Protein AF-A0A955C083-F1 (afdb_monomer_lite)

Radius of gyration: 48.8 Å; chains: 1; bounding box: 114×22×142 Å

Foldseek 3Di:
DDDDDPPPPPPWPVVLLVVLVVVLVVQVVCVVVVNLVDADPPPPGDDPSSVVRVVSNLVSVQVVLLVVLLVVQVVCVVVVRLPRARDLPVPDDPSSVVSVVSNVVSVVSNVVVVVVVVLVVVVVVVVVVLVVVLVVLVVLLVVLVVLLVVLVVQLVVLVVQLVVLVVQLVVLVVVPPVSPVSNVVSVVSNVVSVVSNVVSVVVNVVSVVSNVVSVVVNVVSVVVVVVSVVVVPD

Structure (mmCIF, N/CA/C/O backbone):
data_AF-A0A955C083-F1
#
_entry.id   AF-A0A955C083-F1
#
loop_
_atom_site.group_PDB
_atom_site.id
_atom_site.type_symbol
_atom_site.label_atom_id
_atom_site.label_alt_id
_atom_site.label_comp_id
_atom_site.label_asym_id
_atom_site.label_entity_id
_atom_site.label_seq_id
_atom_site.pdbx_PDB_ins_code
_atom_site.Cartn_x
_atom_site.Cartn_y
_atom_site.Cartn_z
_atom_site.occupancy
_atom_site.B_iso_or_equiv
_atom_site.auth_seq_id
_atom_site.auth_comp_id
_atom_site.auth_asym_id
_atom_site.auth_atom_id
_atom_site.pdbx_PDB_model_num
ATOM 1 N N . MET A 1 1 ? 69.631 -9.640 -69.627 1.00 39.50 1 MET A N 1
ATOM 2 C CA . MET A 1 1 ? 69.159 -8.340 -70.139 1.00 39.50 1 MET A CA 1
ATOM 3 C C . MET A 1 1 ? 67.664 -8.495 -70.380 1.00 39.50 1 MET A C 1
ATOM 5 O O . MET A 1 1 ? 67.330 -9.260 -71.270 1.00 39.50 1 MET A O 1
ATOM 9 N N . LEU A 1 2 ? 66.835 -7.817 -69.565 1.00 43.19 2 LEU A N 1
ATOM 10 C CA . LEU A 1 2 ? 65.384 -7.577 -69.742 1.00 43.19 2 LEU A CA 1
ATOM 11 C C . LEU A 1 2 ? 64.490 -8.837 -69.600 1.00 43.19 2 LEU A C 1
ATOM 13 O O . LEU A 1 2 ? 64.681 -9.806 -70.312 1.00 43.19 2 LEU A O 1
ATOM 17 N N . THR A 1 3 ? 63.493 -8.942 -68.720 1.00 41.41 3 THR A N 1
ATOM 18 C CA . THR A 1 3 ? 62.672 -7.947 -68.016 1.00 41.41 3 THR A CA 1
ATOM 19 C C . THR A 1 3 ? 62.198 -8.536 -66.684 1.00 41.41 3 THR A C 1
ATOM 21 O O . THR A 1 3 ? 61.642 -9.630 -66.628 1.00 41.41 3 THR A O 1
ATOM 24 N N . GLU A 1 4 ? 62.474 -7.796 -65.619 1.00 44.44 4 GLU A N 1
ATOM 25 C CA . GLU A 1 4 ? 61.958 -7.983 -64.268 1.00 44.44 4 GLU A CA 1
ATOM 26 C C . GLU A 1 4 ? 60.596 -7.279 -64.160 1.00 44.44 4 GLU A C 1
ATOM 28 O O . GLU A 1 4 ? 60.393 -6.225 -64.764 1.00 44.44 4 GLU A O 1
ATOM 33 N N . THR A 1 5 ? 59.700 -7.878 -63.373 1.00 46.41 5 THR A N 1
ATOM 34 C CA . THR A 1 5 ? 58.540 -7.267 -62.699 1.00 46.41 5 THR A CA 1
ATOM 35 C C . THR A 1 5 ? 57.542 -6.482 -63.558 1.00 46.41 5 THR A C 1
ATOM 37 O O . THR A 1 5 ? 57.594 -5.258 -63.646 1.00 46.41 5 THR A O 1
ATOM 40 N N . ALA A 1 6 ? 56.517 -7.177 -64.050 1.00 37.69 6 ALA A N 1
ATOM 41 C CA . ALA A 1 6 ? 55.171 -6.617 -64.018 1.00 37.69 6 ALA A CA 1
ATOM 42 C C . ALA A 1 6 ? 54.472 -7.220 -62.794 1.00 37.69 6 ALA A C 1
ATOM 44 O O . ALA A 1 6 ? 53.892 -8.299 -62.878 1.00 37.69 6 ALA A O 1
ATOM 45 N N . ASP A 1 7 ? 54.603 -6.562 -61.643 1.00 44.69 7 ASP A N 1
ATOM 46 C CA . ASP A 1 7 ? 53.587 -6.687 -60.601 1.00 44.69 7 ASP A CA 1
ATOM 47 C C . ASP A 1 7 ? 52.456 -5.744 -61.029 1.00 44.69 7 ASP A C 1
ATOM 49 O O . ASP A 1 7 ? 52.687 -4.530 -61.100 1.00 44.69 7 ASP A O 1
ATOM 53 N N . PRO A 1 8 ? 51.281 -6.249 -61.442 1.00 44.16 8 PRO A N 1
ATOM 54 C CA . PRO A 1 8 ? 50.173 -5.390 -61.779 1.00 44.16 8 PRO A CA 1
ATOM 55 C C . PRO A 1 8 ? 49.644 -4.855 -60.455 1.00 44.16 8 PRO A C 1
ATOM 57 O O . PRO A 1 8 ? 48.759 -5.441 -59.832 1.00 44.16 8 PRO A O 1
ATOM 60 N N . THR A 1 9 ? 50.163 -3.706 -60.030 1.00 45.94 9 THR A N 1
ATOM 61 C CA . THR A 1 9 ? 49.364 -2.774 -59.246 1.00 45.94 9 THR A CA 1
ATOM 62 C C . THR A 1 9 ? 48.028 -2.665 -59.969 1.00 45.94 9 THR A C 1
ATOM 64 O O . THR A 1 9 ? 47.976 -2.104 -61.062 1.00 45.94 9 THR A O 1
ATOM 67 N N . LEU A 1 10 ? 46.995 -3.305 -59.410 1.00 51.50 10 LEU A N 1
ATOM 68 C CA . LEU A 1 10 ? 45.604 -3.205 -59.827 1.00 51.50 10 LEU A CA 1
ATOM 69 C C . LEU A 1 10 ? 45.298 -1.706 -59.920 1.00 51.50 10 LEU A C 1
ATOM 71 O O . LEU A 1 10 ? 45.030 -1.059 -58.907 1.00 51.50 10 LEU A O 1
ATOM 75 N N . GLU A 1 11 ? 45.432 -1.129 -61.114 1.00 50.50 11 GLU A N 1
ATOM 76 C CA . GLU A 1 11 ? 45.065 0.255 -61.358 1.00 50.50 11 GLU A CA 1
ATOM 77 C C . GLU A 1 11 ? 43.562 0.340 -61.124 1.00 50.50 11 GLU A C 1
ATOM 79 O O . GLU A 1 11 ? 42.742 -0.231 -61.845 1.00 50.50 11 GLU A O 1
ATOM 84 N N . LEU A 1 12 ? 43.220 0.979 -60.014 1.00 59.06 12 LEU A N 1
ATOM 85 C CA . LEU A 1 12 ? 41.863 1.176 -59.556 1.00 59.06 12 LEU A CA 1
ATOM 86 C C . LEU A 1 12 ? 41.092 1.960 -60.625 1.00 59.06 12 LEU A C 1
ATOM 88 O O . LEU A 1 12 ? 41.432 3.115 -60.864 1.00 59.06 12 LEU A O 1
ATOM 92 N N . ASP A 1 13 ? 40.054 1.375 -61.236 1.00 73.19 13 ASP A N 1
ATOM 93 C CA . ASP A 1 13 ? 39.176 2.086 -62.180 1.00 73.19 13 ASP A CA 1
ATOM 94 C C . ASP A 1 13 ? 38.529 3.306 -61.485 1.00 73.19 13 ASP A C 1
ATOM 96 O O . ASP A 1 13 ? 37.621 3.136 -60.656 1.00 73.19 13 ASP A O 1
ATOM 100 N N . PRO A 1 14 ? 38.932 4.549 -61.819 1.00 77.50 14 PRO A N 1
ATOM 101 C CA . PRO A 1 14 ? 38.443 5.746 -61.135 1.00 77.50 14 PRO A CA 1
ATOM 102 C C . PRO A 1 14 ? 36.930 5.954 -61.305 1.00 77.50 14 PRO A C 1
ATOM 104 O O . PRO A 1 14 ? 36.272 6.559 -60.448 1.00 77.50 14 PRO A O 1
ATOM 107 N N . ALA A 1 15 ? 36.344 5.435 -62.391 1.00 81.00 15 ALA A N 1
ATOM 108 C CA . ALA A 1 15 ? 34.909 5.508 -62.633 1.00 81.00 15 ALA A CA 1
ATOM 109 C C . ALA A 1 15 ? 34.137 4.558 -61.702 1.00 81.00 15 ALA A C 1
ATOM 111 O O . ALA A 1 15 ? 33.118 4.959 -61.123 1.00 81.00 15 ALA A O 1
ATOM 112 N N . ALA A 1 16 ? 34.639 3.335 -61.491 1.00 80.12 16 ALA A N 1
ATOM 113 C CA . ALA A 1 16 ? 34.087 2.395 -60.517 1.00 80.12 16 ALA A CA 1
ATOM 114 C C . ALA A 1 16 ? 34.161 2.934 -59.085 1.00 80.12 16 ALA A C 1
ATOM 116 O O . ALA A 1 16 ? 33.167 2.884 -58.355 1.00 80.12 16 ALA A O 1
ATOM 117 N N . GLN A 1 17 ? 35.288 3.538 -58.706 1.00 82.06 17 GLN A N 1
ATOM 118 C CA . GLN A 1 17 ? 35.437 4.180 -57.399 1.00 82.06 17 GLN A CA 1
ATOM 119 C C . GLN A 1 17 ? 34.426 5.315 -57.193 1.00 82.06 17 GLN A C 1
ATOM 121 O O . GLN A 1 17 ? 33.725 5.366 -56.180 1.00 82.06 17 GLN A O 1
ATOM 126 N N . THR A 1 18 ? 34.285 6.199 -58.185 1.00 87.88 18 THR A N 1
ATOM 127 C CA . THR A 1 18 ? 33.340 7.325 -58.131 1.00 87.88 18 THR A CA 1
ATOM 128 C C . THR A 1 18 ? 31.891 6.847 -57.994 1.00 87.88 18 THR A C 1
ATOM 130 O O . THR A 1 18 ? 31.107 7.430 -57.237 1.00 87.88 18 THR A O 1
ATOM 133 N N . ARG A 1 19 ? 31.521 5.765 -58.692 1.00 89.94 19 ARG A N 1
ATOM 134 C CA . ARG A 1 19 ? 30.199 5.131 -58.581 1.00 89.94 19 ARG A CA 1
ATOM 135 C C . ARG A 1 19 ? 29.941 4.624 -57.160 1.00 89.94 19 ARG A C 1
ATOM 137 O O . ARG A 1 19 ? 28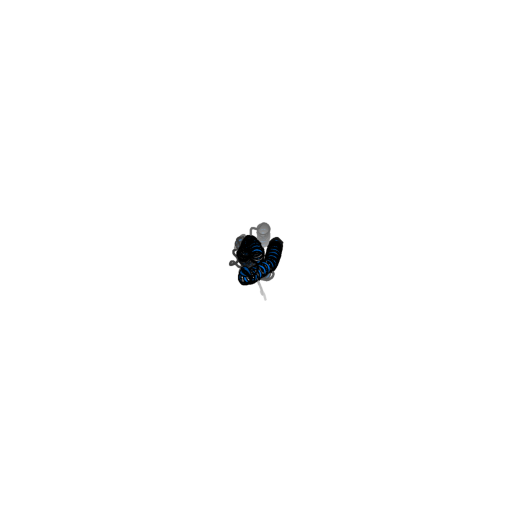.887 4.924 -56.596 1.00 89.94 19 ARG A O 1
ATOM 144 N N . TRP A 1 20 ? 30.900 3.915 -56.568 1.00 93.00 20 TRP A N 1
ATOM 145 C CA . TRP A 1 20 ? 30.779 3.391 -55.207 1.00 93.00 20 TRP A CA 1
ATOM 146 C C . TRP A 1 20 ? 30.674 4.482 -54.149 1.00 93.00 20 TRP A C 1
ATOM 148 O O . TRP A 1 20 ? 29.841 4.372 -53.253 1.00 93.00 20 TRP A O 1
ATOM 158 N N . ILE A 1 21 ? 31.436 5.568 -54.285 1.00 91.19 21 ILE A N 1
ATOM 159 C CA . ILE A 1 21 ? 31.349 6.715 -53.372 1.00 91.19 21 ILE A CA 1
ATOM 160 C C . ILE A 1 21 ? 29.948 7.340 -53.417 1.00 91.19 21 ILE A C 1
ATOM 162 O O . ILE A 1 21 ? 29.351 7.594 -52.368 1.00 91.19 21 ILE A O 1
ATOM 166 N N . ARG A 1 22 ? 29.377 7.548 -54.614 1.00 93.06 22 ARG A N 1
ATOM 167 C CA . ARG A 1 22 ? 28.001 8.066 -54.746 1.00 93.06 22 ARG A CA 1
ATOM 168 C C . ARG A 1 22 ? 26.984 7.126 -54.108 1.00 93.06 22 ARG A C 1
ATOM 170 O O . ARG A 1 22 ? 26.121 7.591 -53.362 1.00 93.06 22 ARG A O 1
ATOM 177 N N . ARG A 1 23 ? 27.118 5.817 -54.342 1.00 94.50 23 ARG A N 1
ATOM 178 C CA . ARG A 1 23 ? 26.212 4.813 -53.778 1.00 94.50 23 ARG A CA 1
ATOM 179 C C . ARG A 1 23 ? 26.312 4.733 -52.254 1.00 94.50 23 ARG A C 1
ATOM 181 O O . ARG A 1 23 ? 25.287 4.722 -51.581 1.00 94.50 23 ARG A O 1
ATOM 188 N N . ALA A 1 24 ? 27.522 4.749 -51.702 1.00 95.19 24 ALA A N 1
ATOM 189 C CA . ALA A 1 24 ? 27.750 4.811 -50.262 1.00 95.19 24 ALA A CA 1
ATOM 190 C C . ALA A 1 24 ? 27.104 6.062 -49.647 1.00 95.19 24 ALA A C 1
ATOM 192 O O . ALA A 1 24 ? 26.407 5.964 -48.642 1.00 95.19 24 ALA A O 1
ATOM 193 N N . ALA A 1 25 ? 27.246 7.228 -50.287 1.00 95.62 25 ALA A N 1
ATOM 194 C CA . ALA A 1 25 ? 26.612 8.463 -49.830 1.00 95.62 25 ALA A CA 1
ATOM 195 C C . ALA A 1 25 ? 25.072 8.410 -49.883 1.00 95.62 25 ALA A C 1
ATOM 197 O O . ALA A 1 25 ? 24.401 8.991 -49.030 1.00 95.62 25 ALA A O 1
ATOM 198 N N . GLU A 1 26 ? 24.476 7.743 -50.875 1.00 95.69 26 GLU A N 1
ATOM 199 C CA . GLU A 1 26 ? 23.029 7.483 -50.911 1.00 95.69 26 GLU A CA 1
ATOM 200 C C . GLU A 1 26 ? 22.577 6.591 -49.755 1.00 95.69 26 GLU A C 1
ATOM 202 O O . GLU A 1 26 ? 21.637 6.959 -49.050 1.00 95.69 26 GLU A O 1
ATOM 207 N N . VAL A 1 27 ? 23.270 5.472 -49.529 1.00 96.06 27 VAL A N 1
ATOM 208 C CA . VAL A 1 27 ? 22.967 4.527 -48.445 1.00 96.06 27 VAL A CA 1
ATOM 209 C C . VAL A 1 27 ? 23.101 5.204 -47.082 1.00 96.06 27 VAL A C 1
ATOM 211 O O . VAL A 1 27 ? 22.173 5.150 -46.283 1.00 96.06 27 VAL A O 1
ATOM 214 N N . CYS A 1 28 ? 24.188 5.940 -46.837 1.00 95.56 28 CYS A N 1
ATOM 215 C CA . CYS A 1 28 ? 24.360 6.698 -45.597 1.00 95.56 28 CYS A CA 1
ATOM 216 C C . CYS A 1 28 ? 23.256 7.751 -45.402 1.00 95.56 28 CYS A C 1
ATOM 218 O O . CYS A 1 28 ? 22.787 7.946 -44.284 1.00 95.56 28 CYS A O 1
ATOM 220 N N . ARG A 1 29 ? 22.794 8.413 -46.475 1.00 96.25 29 ARG A N 1
ATOM 221 C CA . ARG A 1 29 ? 21.665 9.359 -46.401 1.00 96.25 29 ARG A CA 1
ATOM 222 C C . ARG A 1 29 ? 20.331 8.670 -46.120 1.00 96.25 29 ARG A C 1
ATOM 224 O O . ARG A 1 29 ? 19.497 9.267 -45.448 1.00 96.25 29 ARG A O 1
ATOM 231 N N . ALA A 1 30 ? 20.109 7.465 -46.639 1.00 95.06 30 ALA A N 1
ATOM 232 C CA . ALA A 1 30 ? 18.926 6.666 -46.325 1.00 95.06 30 ALA A CA 1
ATOM 233 C C . ALA A 1 30 ? 18.942 6.218 -44.856 1.00 95.06 30 ALA A C 1
ATOM 235 O O . ALA A 1 30 ? 17.988 6.487 -44.127 1.00 95.06 30 ALA A O 1
ATOM 236 N N . ALA A 1 31 ? 20.074 5.688 -44.391 1.00 95.06 31 ALA A N 1
ATOM 237 C CA . ALA A 1 31 ? 20.284 5.298 -43.001 1.00 95.06 31 ALA A CA 1
ATOM 238 C C . ALA A 1 31 ? 20.117 6.470 -42.025 1.00 95.06 31 ALA A C 1
ATOM 240 O O . ALA A 1 31 ? 19.486 6.322 -40.982 1.00 95.06 31 ALA A O 1
ATOM 241 N N . ALA A 1 32 ? 20.597 7.664 -42.387 1.00 94.44 32 ALA A N 1
ATOM 242 C CA . ALA A 1 32 ? 20.391 8.882 -41.601 1.00 94.44 32 ALA A CA 1
ATOM 243 C C . ALA A 1 32 ? 18.909 9.290 -41.474 1.00 94.44 32 ALA A C 1
ATOM 245 O O . ALA A 1 32 ? 18.557 10.021 -40.553 1.00 94.44 32 ALA A O 1
ATOM 246 N N . ARG A 1 33 ? 18.038 8.822 -42.378 1.00 95.38 33 ARG A N 1
ATOM 247 C CA . ARG A 1 33 ? 16.577 8.993 -42.301 1.00 95.38 33 ARG A CA 1
ATOM 248 C C . ARG A 1 33 ? 15.862 7.811 -41.632 1.00 95.38 33 ARG A C 1
ATOM 250 O O . ARG A 1 33 ? 14.637 7.810 -41.592 1.00 95.38 33 ARG A O 1
ATOM 257 N N . GLY A 1 34 ? 16.604 6.830 -41.116 1.00 92.69 34 GLY A N 1
ATOM 258 C CA . GLY A 1 34 ? 16.068 5.654 -40.426 1.00 92.69 34 GLY A CA 1
ATOM 259 C C . GLY A 1 34 ? 15.904 4.403 -41.292 1.00 92.69 34 GLY A C 1
ATOM 260 O O . GLY A 1 34 ? 15.511 3.370 -40.762 1.00 92.69 34 GLY A O 1
ATOM 261 N N . ASP A 1 35 ? 16.231 4.449 -42.587 1.00 95.06 35 ASP A N 1
ATOM 262 C CA . ASP A 1 35 ? 16.222 3.259 -43.448 1.00 95.06 35 ASP A CA 1
ATOM 263 C C . ASP A 1 35 ? 17.540 2.484 -43.292 1.00 95.06 35 ASP A C 1
ATOM 265 O O . ASP A 1 35 ? 18.525 2.729 -43.995 1.00 95.06 35 ASP A O 1
ATOM 269 N N . LEU A 1 36 ? 17.565 1.582 -42.309 1.00 94.38 36 LEU A N 1
ATOM 270 C CA . LEU A 1 36 ? 18.722 0.752 -41.977 1.00 94.38 36 LEU A CA 1
ATOM 271 C C . LEU A 1 36 ? 18.745 -0.582 -42.728 1.00 94.38 36 LEU A C 1
ATOM 273 O O . LEU A 1 36 ? 19.633 -1.385 -42.463 1.00 94.38 36 LEU A O 1
ATOM 277 N N . GLU A 1 37 ? 17.817 -0.838 -43.653 1.00 92.62 37 GLU A N 1
ATOM 278 C CA . GLU A 1 37 ? 17.743 -2.096 -44.415 1.00 92.62 37 GLU A CA 1
ATOM 279 C C . GLU A 1 37 ? 18.566 -2.047 -45.712 1.00 92.62 37 GLU A C 1
ATOM 281 O O . GLU A 1 37 ? 18.899 -3.080 -46.295 1.00 92.62 37 GLU A O 1
ATOM 286 N N . GLN A 1 38 ? 18.974 -0.851 -46.146 1.00 92.94 38 GLN A N 1
ATOM 287 C CA . GLN A 1 38 ? 19.828 -0.674 -47.322 1.00 92.94 38 GLN A CA 1
ATOM 288 C C . GLN A 1 38 ? 21.186 -1.365 -47.152 1.00 92.94 38 GLN A C 1
ATOM 29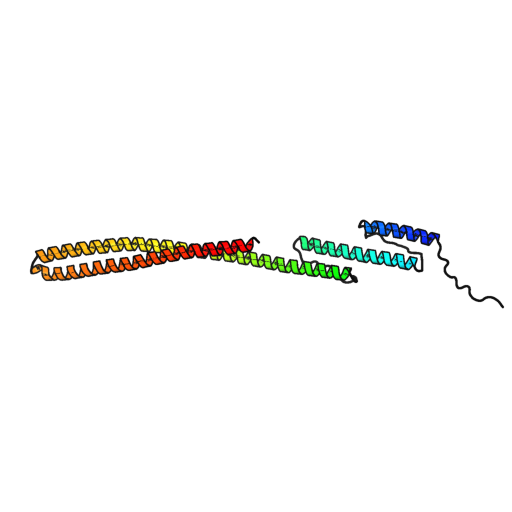0 O O . GLN A 1 38 ? 21.814 -1.280 -46.097 1.00 92.94 38 GLN A O 1
ATOM 295 N N . ARG A 1 39 ? 21.690 -2.006 -48.213 1.00 94.12 39 ARG A N 1
ATOM 296 C CA . ARG A 1 39 ? 23.016 -2.645 -48.226 1.00 94.12 39 ARG A CA 1
ATOM 297 C C . ARG A 1 39 ? 23.789 -2.331 -49.502 1.00 94.12 39 ARG A C 1
ATOM 299 O 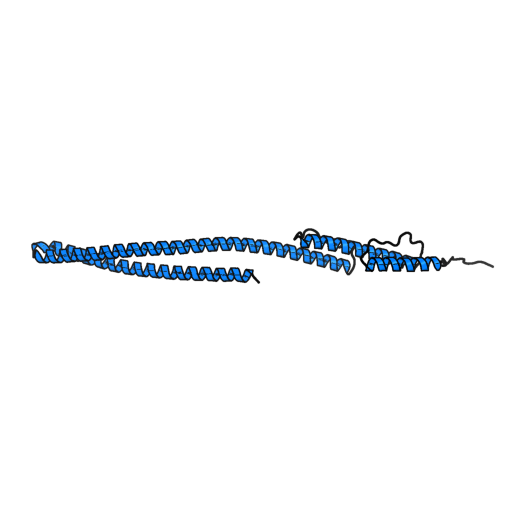O . ARG A 1 39 ? 23.222 -2.192 -50.587 1.00 94.12 39 ARG A O 1
ATOM 306 N N . LEU A 1 40 ? 25.108 -2.242 -49.363 1.00 92.50 40 LEU A N 1
ATOM 307 C CA . LEU A 1 40 ? 26.056 -2.162 -50.471 1.00 92.50 40 LEU A CA 1
ATOM 308 C C . LEU A 1 40 ? 26.408 -3.594 -50.896 1.00 92.50 40 LEU A C 1
ATOM 310 O O . LEU A 1 40 ? 27.222 -4.251 -50.251 1.00 92.50 40 LEU A O 1
ATOM 314 N N . LEU A 1 41 ? 25.738 -4.100 -51.932 1.00 90.88 41 LEU A N 1
ATOM 315 C CA . LEU A 1 41 ? 25.874 -5.478 -52.424 1.00 90.88 41 LEU A CA 1
ATOM 316 C C . LEU A 1 41 ? 26.798 -5.546 -53.640 1.00 90.88 41 LEU A C 1
ATOM 318 O O . LEU A 1 41 ? 26.901 -4.571 -54.369 1.00 90.88 41 LEU A O 1
ATOM 322 N N . HIS A 1 42 ? 27.401 -6.709 -53.901 1.00 88.19 42 HIS A N 1
ATOM 323 C CA . HIS A 1 42 ? 28.259 -6.946 -55.077 1.00 88.19 42 HIS A CA 1
ATOM 324 C C . HIS A 1 42 ? 29.434 -5.962 -55.196 1.00 88.19 42 HIS A C 1
ATOM 326 O O . HIS A 1 42 ? 29.697 -5.420 -56.266 1.00 88.19 42 HIS A O 1
ATOM 332 N N . ILE A 1 43 ? 30.130 -5.721 -54.084 1.00 86.69 43 ILE A N 1
ATOM 333 C CA . ILE A 1 43 ? 31.312 -4.856 -54.043 1.00 86.69 43 ILE A CA 1
ATOM 334 C C . ILE A 1 43 ? 32.415 -5.491 -54.904 1.00 86.69 43 ILE A C 1
ATOM 336 O O . ILE A 1 43 ? 32.989 -6.512 -54.536 1.00 86.69 43 ILE A O 1
ATOM 340 N N . ASP A 1 44 ? 32.682 -4.890 -56.062 1.00 83.88 44 ASP A N 1
ATOM 341 C CA . ASP A 1 44 ? 33.660 -5.336 -57.066 1.00 83.88 44 ASP A CA 1
ATOM 342 C C . ASP A 1 44 ? 34.988 -4.558 -56.999 1.00 83.88 44 ASP A C 1
ATOM 344 O O . ASP A 1 44 ? 35.885 -4.766 -57.812 1.00 83.88 44 ASP A O 1
ATOM 348 N N . THR A 1 45 ? 35.136 -3.676 -56.005 1.00 81.56 45 THR A N 1
ATOM 349 C CA . THR A 1 45 ? 36.341 -2.872 -55.770 1.00 81.56 45 THR A CA 1
ATOM 350 C C . THR A 1 45 ? 37.161 -3.429 -54.609 1.00 81.56 45 THR A C 1
ATOM 352 O O . THR A 1 45 ? 36.626 -3.760 -53.552 1.00 81.56 45 THR A O 1
ATOM 355 N N . GLN A 1 46 ? 38.481 -3.482 -54.787 1.00 79.06 46 GLN A N 1
ATOM 356 C CA . GLN A 1 46 ? 39.441 -3.869 -53.748 1.00 79.06 46 GLN A CA 1
ATOM 357 C C . GLN A 1 46 ? 40.117 -2.629 -53.133 1.00 79.06 46 GLN A C 1
ATOM 359 O O . GLN A 1 46 ? 39.821 -1.493 -53.517 1.00 79.06 46 GLN A O 1
ATOM 364 N N . GLY A 1 47 ? 40.996 -2.838 -52.148 1.00 85.25 47 GLY A N 1
ATOM 365 C CA . GLY A 1 47 ? 41.700 -1.763 -51.440 1.00 85.25 47 GLY A CA 1
ATOM 366 C C . GLY A 1 47 ? 40.810 -0.977 -50.471 1.00 85.25 47 GLY A C 1
ATOM 367 O O . GLY A 1 47 ? 39.764 -1.458 -50.028 1.00 85.25 47 GLY A O 1
ATOM 368 N N . ASP A 1 48 ? 41.222 0.248 -50.147 1.00 87.38 48 ASP A N 1
ATOM 369 C CA . ASP A 1 48 ? 40.617 1.063 -49.082 1.00 87.38 48 ASP A CA 1
ATOM 370 C C . ASP A 1 48 ? 39.125 1.353 -49.298 1.00 87.38 48 ASP A C 1
ATOM 372 O O . ASP A 1 48 ? 38.351 1.393 -48.341 1.00 87.38 48 ASP A O 1
ATOM 376 N N . ILE A 1 49 ? 38.689 1.505 -50.555 1.00 88.31 49 ILE A N 1
ATOM 377 C CA . ILE A 1 49 ? 37.270 1.721 -50.870 1.00 88.31 49 ILE A CA 1
ATOM 378 C C . ILE A 1 49 ? 36.457 0.463 -50.571 1.00 88.31 49 ILE A C 1
ATOM 380 O O . ILE A 1 49 ? 35.403 0.566 -49.951 1.00 88.31 49 ILE A O 1
ATOM 384 N N . GLY A 1 50 ? 36.943 -0.721 -50.952 1.00 89.31 50 GLY A N 1
ATOM 385 C CA . GLY A 1 50 ? 36.277 -1.978 -50.607 1.00 89.31 50 GLY A CA 1
ATOM 386 C C . GLY A 1 50 ? 36.139 -2.132 -49.091 1.00 89.31 50 GLY A C 1
ATOM 387 O O . GLY A 1 50 ? 35.043 -2.387 -48.587 1.00 89.31 50 GLY A O 1
ATOM 388 N N . ALA A 1 51 ? 37.223 -1.871 -48.352 1.00 91.56 51 ALA A N 1
ATOM 389 C CA . ALA A 1 51 ? 37.225 -1.896 -46.890 1.00 91.56 51 ALA A CA 1
ATOM 390 C C . ALA A 1 51 ? 36.217 -0.901 -46.280 1.00 91.56 51 ALA A C 1
ATOM 392 O O . ALA A 1 51 ? 35.475 -1.264 -45.365 1.00 91.56 51 ALA A O 1
ATOM 393 N N . LEU A 1 52 ? 36.127 0.323 -46.815 1.00 93.56 52 LEU A N 1
ATOM 394 C CA . LEU A 1 52 ? 35.148 1.328 -46.392 1.00 93.56 52 LEU A CA 1
ATOM 395 C C . LEU A 1 52 ? 33.702 0.864 -46.625 1.00 93.56 52 LEU A C 1
ATOM 397 O O . LEU A 1 52 ? 32.868 1.002 -45.733 1.00 93.56 52 LEU A O 1
ATOM 401 N N . LEU A 1 53 ? 33.389 0.308 -47.798 1.00 94.56 53 LEU A N 1
ATOM 402 C CA . LEU A 1 53 ? 32.035 -0.159 -48.128 1.00 94.56 53 LEU A CA 1
ATOM 403 C C . LEU A 1 53 ? 31.598 -1.311 -47.211 1.00 94.56 53 LEU A C 1
ATOM 405 O O . LEU A 1 53 ? 30.468 -1.314 -46.718 1.00 94.56 53 LEU A O 1
ATOM 409 N N . HIS A 1 54 ? 32.502 -2.252 -46.920 1.00 94.50 54 HIS A N 1
ATOM 410 C CA . HIS A 1 54 ? 32.251 -3.308 -45.939 1.00 94.50 54 HIS A CA 1
ATOM 411 C C . HIS A 1 54 ? 32.071 -2.745 -44.523 1.00 94.50 54 HIS A C 1
ATOM 413 O O . HIS A 1 54 ? 31.141 -3.150 -43.826 1.00 94.50 54 HIS A O 1
ATOM 419 N N . ALA A 1 55 ? 32.887 -1.772 -44.108 1.00 94.00 55 ALA A N 1
ATOM 420 C CA . ALA A 1 55 ? 32.735 -1.106 -42.814 1.00 94.00 55 ALA A CA 1
ATOM 421 C C . ALA A 1 55 ? 31.385 -0.374 -42.683 1.00 94.00 55 ALA A C 1
ATOM 423 O O . ALA A 1 55 ? 30.766 -0.424 -41.619 1.00 94.00 55 ALA A O 1
ATOM 424 N N . ILE A 1 56 ? 30.891 0.250 -43.761 1.00 95.94 56 ILE A N 1
ATOM 425 C CA . ILE A 1 56 ? 29.551 0.854 -43.803 1.00 95.94 56 ILE A CA 1
ATOM 426 C C . ILE A 1 56 ? 28.472 -0.216 -43.608 1.00 95.94 56 ILE A C 1
ATOM 428 O O . ILE A 1 56 ? 27.603 -0.032 -42.759 1.00 95.94 56 ILE A O 1
ATOM 432 N N . ASN A 1 57 ? 28.533 -1.342 -44.330 1.00 95.19 57 ASN A N 1
ATOM 433 C CA . ASN A 1 57 ? 27.576 -2.440 -44.142 1.00 95.19 57 ASN A CA 1
ATOM 434 C C . ASN A 1 57 ? 27.584 -2.957 -42.694 1.00 95.19 57 ASN A C 1
ATOM 436 O O . ASN A 1 57 ? 26.523 -3.063 -42.089 1.00 95.19 57 ASN A O 1
ATOM 440 N N . HIS A 1 58 ? 28.764 -3.181 -42.105 1.00 93.06 58 HIS A N 1
ATOM 441 C CA . HIS A 1 58 ? 28.877 -3.601 -40.704 1.00 93.06 58 HIS A CA 1
ATOM 442 C C . HIS A 1 58 ? 28.264 -2.589 -39.724 1.00 93.06 58 HIS A C 1
ATOM 444 O O . HIS A 1 58 ? 27.637 -2.987 -38.740 1.00 93.06 58 HIS A O 1
ATOM 450 N N . LEU A 1 59 ? 28.422 -1.284 -39.974 1.00 93.56 59 LEU A N 1
ATOM 451 C CA . LEU A 1 59 ? 27.794 -0.239 -39.163 1.00 93.56 59 LEU A CA 1
ATOM 452 C C . LEU A 1 59 ? 26.266 -0.286 -39.283 1.00 93.56 59 LEU A C 1
ATOM 454 O O . LEU A 1 59 ? 25.580 -0.167 -38.266 1.00 93.56 59 LEU A O 1
ATOM 458 N N . LEU A 1 60 ? 25.739 -0.483 -40.495 1.00 94.81 60 LEU A N 1
ATOM 459 C CA . LEU A 1 60 ? 24.299 -0.613 -40.735 1.00 94.81 60 LEU A CA 1
ATOM 460 C C . LEU A 1 60 ? 23.728 -1.850 -40.049 1.00 94.81 60 LEU A C 1
ATOM 462 O O . LEU A 1 60 ? 22.732 -1.718 -39.349 1.00 94.81 60 LEU A O 1
ATOM 466 N N . ASP A 1 61 ? 24.385 -3.006 -40.167 1.00 93.06 61 ASP A N 1
ATOM 467 C CA . ASP A 1 61 ? 23.971 -4.245 -39.496 1.00 93.06 61 ASP A CA 1
ATOM 468 C C . ASP A 1 61 ? 23.914 -4.069 -37.974 1.00 93.06 61 ASP A C 1
ATOM 470 O O . ASP A 1 61 ? 22.951 -4.476 -37.326 1.00 93.06 61 ASP A O 1
ATOM 474 N N . MET A 1 62 ? 24.928 -3.417 -37.397 1.00 92.69 62 MET A N 1
ATOM 475 C CA . MET A 1 62 ? 24.985 -3.157 -35.960 1.00 92.69 62 MET A CA 1
ATOM 476 C C . MET A 1 62 ? 23.870 -2.215 -35.499 1.00 92.69 62 MET A C 1
ATOM 478 O O . MET A 1 62 ? 23.243 -2.455 -34.466 1.00 92.69 62 MET A O 1
ATOM 482 N N . ASN A 1 63 ? 23.633 -1.139 -36.251 1.00 93.69 63 ASN A N 1
ATOM 483 C CA . ASN A 1 63 ? 22.604 -0.162 -35.920 1.00 93.69 63 ASN A CA 1
ATOM 484 C C . ASN A 1 63 ? 21.205 -0.769 -36.062 1.00 93.69 63 ASN A C 1
ATOM 486 O O . ASN A 1 63 ? 20.378 -0.627 -35.168 1.00 93.69 63 ASN A O 1
ATOM 490 N N . ASP A 1 64 ? 20.968 -1.501 -37.147 1.00 94.25 64 ASP A N 1
ATOM 491 C CA . ASP A 1 64 ? 19.718 -2.202 -37.420 1.00 94.25 64 ASP A CA 1
ATOM 492 C C . ASP A 1 64 ? 19.404 -3.234 -36.326 1.00 94.25 64 ASP A C 1
ATOM 494 O O . ASP A 1 64 ? 18.336 -3.200 -35.711 1.00 94.25 64 ASP A O 1
ATOM 498 N N . ALA A 1 65 ? 20.372 -4.094 -35.987 1.00 93.19 65 ALA A N 1
ATOM 499 C CA . ALA A 1 65 ? 20.223 -5.063 -34.905 1.00 93.19 65 ALA A CA 1
ATOM 500 C C . ALA A 1 65 ? 19.939 -4.388 -33.554 1.00 93.19 65 ALA A C 1
ATOM 502 O O . ALA A 1 65 ? 19.036 -4.813 -32.831 1.00 93.19 65 ALA A O 1
ATOM 503 N N . PHE A 1 66 ? 20.674 -3.324 -33.216 1.00 95.50 66 PHE A N 1
ATOM 504 C CA . PHE A 1 66 ? 20.463 -2.594 -31.969 1.00 95.50 66 PHE A CA 1
ATOM 505 C C . PHE A 1 66 ? 19.087 -1.930 -31.910 1.00 95.50 66 PHE A C 1
ATOM 507 O O . PHE A 1 66 ? 18.382 -2.106 -30.918 1.00 95.50 66 PHE A O 1
ATOM 514 N N . VAL A 1 67 ? 18.688 -1.197 -32.952 1.00 95.12 67 VAL A N 1
ATOM 515 C CA . VAL A 1 67 ? 17.395 -0.501 -33.001 1.00 95.12 67 VAL A CA 1
ATOM 516 C C . VAL A 1 67 ? 16.249 -1.501 -32.922 1.00 95.12 67 VAL A C 1
ATOM 518 O O . VAL A 1 67 ? 15.329 -1.298 -32.128 1.00 95.12 67 VAL A O 1
ATOM 521 N N . ARG A 1 68 ? 16.320 -2.609 -33.668 1.00 94.12 68 ARG A N 1
ATOM 522 C CA . ARG A 1 68 ? 15.302 -3.664 -33.640 1.00 94.12 68 ARG A CA 1
ATOM 523 C C . ARG A 1 68 ? 15.153 -4.272 -32.246 1.00 94.12 68 ARG A C 1
ATOM 525 O O . ARG A 1 68 ? 14.042 -4.337 -31.721 1.00 94.12 68 ARG A O 1
ATOM 532 N N . GLU A 1 69 ? 16.259 -4.687 -31.630 1.00 95.38 69 GLU A N 1
ATOM 533 C CA . GLU A 1 69 ? 16.227 -5.324 -30.310 1.00 95.38 69 GLU A CA 1
ATOM 534 C C . GLU A 1 69 ? 15.817 -4.350 -29.198 1.00 95.38 69 GLU A C 1
ATOM 536 O O . GLU A 1 69 ? 15.012 -4.702 -28.333 1.00 95.38 69 GLU A O 1
ATOM 541 N N . ALA A 1 70 ? 16.325 -3.114 -29.229 1.00 96.31 70 ALA A N 1
ATOM 542 C CA . ALA A 1 70 ? 15.961 -2.075 -28.271 1.00 96.31 70 ALA A CA 1
ATOM 543 C C . ALA A 1 70 ? 14.469 -1.733 -28.358 1.00 96.31 70 ALA A C 1
ATOM 545 O O . ALA A 1 70 ? 13.797 -1.688 -27.328 1.00 96.31 70 ALA A O 1
ATOM 546 N N . THR A 1 71 ? 13.942 -1.555 -29.573 1.00 96.19 71 THR A N 1
ATOM 547 C CA . THR A 1 71 ? 12.524 -1.241 -29.797 1.00 96.19 71 THR A CA 1
ATOM 548 C C . THR A 1 71 ? 11.635 -2.363 -29.278 1.00 96.19 71 THR A C 1
ATOM 550 O O . THR A 1 71 ? 10.745 -2.100 -28.474 1.00 96.19 71 THR A O 1
ATOM 553 N N . ALA A 1 72 ? 11.930 -3.618 -29.634 1.00 95.50 72 ALA A N 1
ATOM 554 C CA . ALA A 1 72 ? 11.168 -4.760 -29.140 1.00 95.50 72 ALA A CA 1
ATOM 555 C C . ALA A 1 72 ? 11.202 -4.849 -27.603 1.00 95.50 72 ALA A C 1
ATOM 557 O O . ALA A 1 72 ? 10.168 -5.008 -26.963 1.00 95.50 72 ALA A O 1
ATOM 558 N N . SER A 1 73 ? 12.372 -4.707 -26.975 1.00 96.94 73 SER A N 1
ATOM 559 C CA . SER A 1 73 ? 12.480 -4.755 -25.509 1.00 96.94 73 SER A CA 1
ATOM 560 C C . SER A 1 73 ? 11.669 -3.648 -24.824 1.00 96.94 73 SER A C 1
ATOM 562 O O . SER A 1 73 ? 10.998 -3.906 -23.823 1.00 96.94 73 SER A O 1
ATOM 564 N N . LEU A 1 74 ? 11.721 -2.423 -25.353 1.00 96.62 74 LEU A N 1
ATOM 565 C CA . LEU A 1 74 ? 11.027 -1.268 -24.782 1.00 96.62 74 LEU A CA 1
ATOM 566 C C . LEU A 1 74 ? 9.512 -1.317 -25.018 1.00 96.62 74 LEU A C 1
ATOM 568 O O . LEU A 1 74 ? 8.753 -0.933 -24.131 1.00 96.62 74 LEU A O 1
ATOM 572 N N . GLU A 1 75 ? 9.055 -1.841 -26.155 1.00 96.56 75 GLU A N 1
ATOM 573 C CA . GLU A 1 75 ? 7.629 -2.017 -26.440 1.00 96.56 75 GLU A CA 1
ATOM 574 C C . GLU A 1 75 ? 6.982 -3.005 -25.460 1.00 96.56 75 GLU A C 1
ATOM 576 O O . GLU A 1 75 ? 5.944 -2.705 -24.866 1.00 96.56 75 GLU A O 1
ATOM 581 N N . TYR A 1 76 ? 7.631 -4.142 -25.189 1.00 96.31 76 TYR A N 1
ATOM 582 C CA . TYR A 1 76 ? 7.161 -5.078 -24.163 1.00 96.31 76 TYR A CA 1
ATOM 583 C C . TYR A 1 76 ? 7.185 -4.437 -22.767 1.00 96.31 76 TYR A C 1
ATOM 585 O O . TYR A 1 76 ? 6.198 -4.534 -22.033 1.00 96.31 76 TYR A O 1
ATOM 593 N N . ALA A 1 77 ? 8.258 -3.718 -22.420 1.00 95.81 77 ALA A N 1
ATOM 594 C CA . ALA A 1 77 ? 8.350 -3.019 -21.140 1.00 95.81 77 ALA A CA 1
ATOM 595 C C . ALA A 1 77 ? 7.237 -1.965 -20.965 1.00 95.81 77 ALA A C 1
ATOM 597 O O . ALA A 1 77 ? 6.689 -1.843 -19.870 1.00 95.81 77 ALA A O 1
ATOM 598 N N . SER A 1 78 ? 6.836 -1.268 -22.037 1.00 95.00 78 SER A N 1
ATOM 599 C CA . SER A 1 78 ? 5.722 -0.303 -22.019 1.00 95.00 78 SER A CA 1
ATOM 600 C C . SER A 1 78 ? 4.368 -0.947 -21.694 1.00 95.00 78 SER A C 1
ATOM 602 O O . SER A 1 78 ? 3.494 -0.310 -21.114 1.00 95.00 78 SER A O 1
ATOM 604 N N . GLN A 1 79 ? 4.219 -2.239 -21.994 1.00 95.25 79 GLN A N 1
ATOM 605 C CA . GLN A 1 79 ? 3.049 -3.050 -21.652 1.00 95.25 79 GLN A CA 1
ATOM 606 C C . GLN A 1 79 ? 3.209 -3.763 -20.297 1.00 95.25 79 GLN A C 1
ATOM 608 O O . GLN A 1 79 ? 2.510 -4.743 -20.033 1.00 95.25 79 GLN A O 1
ATOM 613 N N . ALA A 1 80 ? 4.158 -3.324 -19.461 1.00 93.81 80 ALA A N 1
ATOM 614 C CA . ALA A 1 80 ? 4.533 -3.956 -18.194 1.00 93.81 80 ALA A CA 1
ATOM 615 C C . ALA A 1 80 ? 4.939 -5.441 -18.326 1.00 93.81 80 ALA A C 1
ATOM 617 O O . ALA A 1 80 ? 4.734 -6.245 -17.412 1.00 93.81 80 ALA A O 1
ATOM 618 N N . LYS A 1 81 ? 5.510 -5.822 -19.478 1.00 95.12 81 LYS A N 1
ATOM 619 C CA . LYS A 1 81 ? 6.066 -7.154 -19.751 1.00 95.12 81 LYS A CA 1
ATOM 620 C C . LYS A 1 81 ? 7.592 -7.059 -19.804 1.00 95.12 81 LYS A C 1
ATOM 622 O O . LYS A 1 81 ? 8.160 -6.630 -20.799 1.00 95.12 81 LYS A O 1
ATOM 627 N N . PHE A 1 82 ? 8.273 -7.499 -18.750 1.00 95.75 82 PHE A N 1
ATOM 628 C CA . PHE A 1 82 ? 9.720 -7.269 -18.583 1.00 95.75 82 PHE A CA 1
ATOM 629 C C . PHE A 1 82 ? 10.612 -8.475 -18.929 1.00 95.75 82 PHE A C 1
ATOM 631 O O . PHE A 1 82 ? 11.815 -8.478 -18.662 1.00 95.75 82 PHE A O 1
ATOM 638 N N . PHE A 1 83 ? 10.036 -9.519 -19.530 1.00 93.81 83 PHE A N 1
ATOM 639 C CA . PHE A 1 83 ? 10.765 -10.744 -19.874 1.00 93.81 83 PHE A CA 1
ATOM 640 C C . PHE A 1 83 ? 11.616 -10.613 -21.145 1.00 93.81 83 PHE A C 1
ATOM 642 O O . PHE A 1 83 ? 12.602 -11.334 -21.291 1.00 93.81 83 PHE A O 1
ATOM 649 N N . ARG A 1 84 ? 11.256 -9.715 -22.076 1.00 95.75 84 ARG A N 1
ATOM 650 C CA . ARG A 1 84 ? 12.042 -9.482 -23.295 1.00 95.75 84 ARG A CA 1
ATOM 651 C C . ARG A 1 84 ? 13.269 -8.651 -22.938 1.00 95.75 84 ARG A C 1
ATOM 653 O O . ARG A 1 84 ? 13.145 -7.591 -22.334 1.00 95.75 84 ARG A O 1
ATOM 660 N N . ARG A 1 85 ? 14.444 -9.143 -23.326 1.00 94.44 85 ARG A N 1
ATOM 661 C CA . ARG A 1 85 ? 15.735 -8.484 -23.123 1.00 94.44 85 ARG A CA 1
ATOM 662 C C . ARG A 1 85 ? 16.398 -8.234 -24.467 1.00 94.44 85 ARG A C 1
ATOM 664 O O . ARG A 1 85 ? 16.245 -9.039 -25.384 1.00 94.44 85 ARG A O 1
ATOM 671 N N . VAL A 1 86 ? 17.164 -7.153 -24.549 1.00 96.25 86 VAL A N 1
ATOM 672 C CA . VAL A 1 86 ? 18.073 -6.889 -25.665 1.00 96.25 86 VAL A CA 1
ATOM 673 C C . VAL A 1 86 ? 19.207 -7.907 -25.605 1.00 96.25 86 VAL A C 1
ATOM 675 O O . VAL A 1 86 ? 19.831 -8.069 -24.553 1.00 96.25 86 VAL A O 1
ATOM 678 N N . LEU A 1 87 ? 19.500 -8.574 -26.718 1.00 94.31 87 LEU A N 1
ATOM 679 C CA . LEU A 1 87 ? 20.626 -9.501 -26.835 1.00 94.31 87 LEU A CA 1
ATOM 680 C C . LEU A 1 87 ? 21.927 -8.712 -27.080 1.00 94.31 87 LEU A C 1
ATOM 682 O O . LEU A 1 87 ? 22.087 -8.131 -28.148 1.00 94.31 87 LEU A O 1
ATOM 686 N N . PRO A 1 88 ? 22.875 -8.656 -26.123 1.00 92.25 88 PRO A N 1
ATOM 687 C CA . PRO A 1 88 ? 24.103 -7.873 -26.282 1.00 92.25 88 PRO A CA 1
ATOM 688 C C . PRO A 1 88 ? 25.189 -8.612 -27.080 1.00 92.25 88 PRO A C 1
ATOM 690 O O . PRO A 1 88 ? 26.267 -8.057 -27.310 1.00 92.25 88 PRO A O 1
ATOM 693 N N . GLU A 1 89 ? 24.955 -9.879 -27.422 1.00 90.44 89 GLU A N 1
ATOM 694 C CA . GLU A 1 89 ? 25.868 -10.692 -28.218 1.00 90.44 89 GLU A CA 1
ATOM 695 C C . GLU A 1 89 ? 25.979 -10.123 -29.638 1.00 90.44 89 GLU A C 1
ATOM 697 O O . GLU A 1 89 ? 25.025 -9.572 -30.177 1.00 90.44 89 GLU A O 1
ATOM 702 N N . GLY A 1 90 ? 27.183 -10.138 -30.209 1.00 86.19 90 GLY A N 1
ATOM 703 C CA . GLY A 1 90 ? 27.476 -9.442 -31.467 1.00 86.19 90 GLY A CA 1
ATOM 704 C C . GLY A 1 90 ? 27.615 -7.920 -31.335 1.00 86.19 90 GLY A C 1
ATOM 705 O O . GLY A 1 90 ? 28.375 -7.326 -32.090 1.00 86.19 90 GLY A O 1
ATOM 706 N N . MET A 1 91 ? 27.005 -7.280 -30.331 1.00 91.31 91 MET A N 1
ATOM 707 C CA . MET A 1 91 ? 27.149 -5.837 -30.115 1.00 91.31 91 MET A CA 1
ATOM 708 C C . MET A 1 91 ? 28.512 -5.483 -29.517 1.00 91.31 91 MET A C 1
ATOM 710 O O . MET A 1 91 ? 29.003 -6.160 -28.608 1.00 91.31 91 MET A O 1
ATOM 714 N N . LEU A 1 92 ? 29.116 -4.383 -29.971 1.00 89.12 92 LEU A N 1
ATOM 715 C CA . LEU A 1 92 ? 30.422 -3.900 -29.504 1.00 89.12 92 LEU A CA 1
ATOM 716 C C . LEU A 1 92 ? 30.339 -2.474 -28.949 1.00 89.12 92 LEU A C 1
ATOM 718 O O . LEU A 1 92 ? 29.430 -1.706 -29.266 1.00 89.12 92 LEU A O 1
ATOM 722 N N . GLY A 1 93 ? 31.302 -2.125 -28.091 1.00 93.38 93 GLY A N 1
ATOM 723 C CA . GLY A 1 93 ? 31.491 -0.763 -27.587 1.00 93.38 93 GLY A CA 1
ATOM 724 C C . GLY A 1 93 ? 30.219 -0.129 -27.014 1.00 93.38 93 GLY A C 1
ATOM 725 O O . GLY A 1 93 ? 29.618 -0.646 -26.069 1.00 93.38 93 GLY A O 1
ATOM 726 N N . SER A 1 94 ? 29.832 1.016 -27.580 1.00 94.94 94 SER A N 1
ATOM 727 C CA . SER A 1 94 ? 28.681 1.809 -27.132 1.00 94.94 94 SER A CA 1
ATOM 728 C C . SER A 1 94 ? 27.350 1.066 -27.259 1.00 94.94 94 SER A C 1
ATOM 730 O O . SER A 1 94 ? 26.548 1.147 -26.331 1.00 94.94 94 SER A O 1
ATOM 732 N N . PHE A 1 95 ? 27.142 0.279 -28.321 1.00 94.88 95 PHE A N 1
ATOM 733 C CA . PHE A 1 95 ? 25.912 -0.501 -28.511 1.00 94.88 95 PHE A CA 1
ATOM 734 C C . PHE A 1 95 ? 25.727 -1.538 -27.404 1.00 94.88 95 PHE A C 1
ATOM 736 O O . PHE A 1 95 ? 24.669 -1.614 -26.785 1.00 94.88 95 PHE A O 1
ATOM 743 N N . ARG A 1 96 ? 26.796 -2.269 -27.056 1.00 95.38 96 ARG A N 1
ATOM 744 C CA . ARG A 1 96 ? 26.764 -3.243 -25.953 1.00 95.38 96 ARG A CA 1
ATOM 745 C C . ARG A 1 96 ? 26.439 -2.581 -24.615 1.00 95.38 96 ARG A C 1
ATOM 747 O O . ARG A 1 96 ? 25.689 -3.142 -23.817 1.00 95.38 96 ARG A O 1
ATOM 754 N N . ARG A 1 97 ? 27.015 -1.404 -24.342 1.00 96.88 97 ARG A N 1
ATOM 755 C CA . ARG A 1 97 ? 26.719 -0.652 -23.112 1.00 96.88 97 ARG A CA 1
ATOM 756 C C . ARG A 1 97 ? 25.265 -0.187 -23.080 1.00 96.88 97 ARG A C 1
ATOM 758 O O . ARG A 1 97 ? 24.614 -0.367 -22.057 1.00 96.88 97 ARG A O 1
ATOM 765 N N . ALA A 1 98 ? 24.749 0.338 -24.190 1.00 96.81 98 ALA A N 1
ATOM 766 C CA . ALA A 1 98 ? 23.356 0.756 -24.300 1.00 96.81 98 ALA A CA 1
ATOM 767 C C . ALA A 1 98 ? 22.389 -0.425 -24.110 1.00 96.81 98 ALA A C 1
ATOM 769 O O . ALA A 1 98 ? 21.473 -0.329 -23.301 1.00 96.81 98 ALA A O 1
ATOM 770 N N . ALA A 1 99 ? 22.651 -1.571 -24.746 1.00 96.56 99 ALA A N 1
ATOM 771 C CA . ALA A 1 99 ? 21.869 -2.797 -24.572 1.00 96.56 99 ALA A CA 1
ATOM 772 C C . ALA A 1 99 ? 21.822 -3.263 -23.108 1.00 96.56 99 ALA A C 1
ATOM 774 O O . ALA A 1 99 ? 20.757 -3.572 -22.575 1.00 96.56 99 ALA A O 1
ATOM 775 N N . ARG A 1 100 ? 22.973 -3.261 -22.420 1.00 96.31 100 ARG A N 1
ATOM 776 C CA . ARG A 1 100 ? 23.040 -3.579 -20.984 1.00 96.31 100 ARG A CA 1
ATOM 777 C C . ARG A 1 100 ? 22.275 -2.572 -20.130 1.00 96.31 100 ARG A C 1
ATOM 779 O O . ARG A 1 100 ? 21.608 -2.986 -19.189 1.00 96.31 100 ARG A O 1
ATOM 786 N N . SER A 1 101 ? 22.350 -1.285 -20.463 1.00 97.62 101 SER A N 1
ATOM 787 C CA . SER A 1 101 ? 21.596 -0.232 -19.775 1.00 97.62 101 SER A CA 1
ATOM 788 C C . SER A 1 101 ? 20.086 -0.446 -19.905 1.00 97.62 101 SER A C 1
ATOM 790 O O . SER A 1 101 ? 19.382 -0.437 -18.899 1.00 97.62 101 SER A O 1
ATOM 792 N N . ILE A 1 102 ? 19.598 -0.737 -21.120 1.00 97.31 102 ILE A N 1
ATOM 793 C CA . ILE A 1 102 ? 18.186 -1.067 -21.370 1.00 97.31 102 ILE A CA 1
ATOM 794 C C . ILE A 1 102 ? 17.777 -2.278 -20.532 1.00 97.31 102 ILE A C 1
ATOM 796 O O . ILE A 1 102 ? 16.797 -2.207 -19.798 1.00 97.31 102 ILE A O 1
ATOM 800 N N . ASN A 1 103 ? 18.565 -3.355 -20.556 1.00 96.88 103 ASN A N 1
ATOM 801 C CA . ASN A 1 103 ? 18.271 -4.538 -19.750 1.00 96.88 103 ASN A CA 1
ATOM 802 C C . ASN A 1 103 ? 18.237 -4.222 -18.247 1.00 96.88 103 ASN A C 1
ATOM 804 O O . ASN A 1 103 ? 17.320 -4.661 -17.561 1.00 96.88 103 ASN A O 1
ATOM 808 N N . SER A 1 104 ? 19.186 -3.439 -17.734 1.00 97.56 104 SER A N 1
ATOM 809 C CA . SER A 1 104 ? 19.188 -3.003 -16.334 1.00 97.56 104 SER A CA 1
ATOM 810 C C . SER A 1 104 ? 17.916 -2.223 -15.992 1.00 97.56 104 SER A C 1
ATOM 812 O O . SER A 1 104 ? 17.252 -2.535 -15.008 1.00 97.56 104 SER A O 1
ATOM 814 N N . ALA A 1 105 ? 17.529 -1.259 -16.831 1.00 96.81 105 ALA A N 1
ATOM 815 C CA . ALA A 1 105 ? 16.312 -0.476 -16.642 1.00 96.81 105 ALA A CA 1
ATOM 816 C C . ALA A 1 105 ? 15.055 -1.360 -16.656 1.00 96.81 105 ALA A C 1
ATOM 818 O O . ALA A 1 105 ? 14.240 -1.277 -15.742 1.00 96.81 105 ALA A O 1
ATOM 819 N N . THR A 1 106 ? 14.928 -2.272 -17.626 1.00 96.56 106 THR A N 1
ATOM 820 C CA . THR A 1 106 ? 13.818 -3.236 -17.701 1.00 96.56 106 THR A CA 1
ATOM 821 C C . THR A 1 106 ? 13.740 -4.117 -16.451 1.00 96.56 106 THR A C 1
ATOM 823 O O . THR A 1 106 ? 12.645 -4.438 -16.002 1.00 96.56 106 THR A O 1
ATOM 826 N N . GLN A 1 107 ? 14.880 -4.493 -15.856 1.00 96.12 107 GLN A N 1
ATOM 827 C CA . GLN A 1 107 ? 14.898 -5.266 -14.610 1.00 96.12 107 GLN A CA 1
ATOM 828 C C . GLN A 1 107 ? 14.409 -4.429 -13.429 1.00 96.12 107 GLN A C 1
ATOM 830 O O . GLN A 1 107 ? 13.522 -4.866 -12.704 1.00 96.12 107 GLN A O 1
ATOM 835 N N . THR A 1 108 ? 14.933 -3.216 -13.263 1.00 96.81 108 THR A N 1
ATOM 836 C CA . THR A 1 108 ? 14.486 -2.320 -12.193 1.00 96.81 108 THR A CA 1
ATOM 837 C C . THR A 1 108 ? 12.994 -2.001 -12.314 1.00 96.81 108 THR A C 1
ATOM 839 O O . THR A 1 108 ? 12.300 -1.926 -11.306 1.00 96.81 108 THR A O 1
ATOM 842 N N . MET A 1 109 ? 12.470 -1.848 -13.533 1.00 95.06 109 MET A N 1
ATOM 843 C CA . MET A 1 109 ? 11.036 -1.639 -13.756 1.00 95.06 109 MET A CA 1
ATOM 844 C C . MET A 1 109 ? 10.195 -2.853 -13.339 1.00 95.06 109 MET A C 1
ATOM 846 O O . MET A 1 109 ? 9.137 -2.665 -12.738 1.00 95.06 109 MET A O 1
ATOM 850 N N . ASP A 1 110 ? 10.664 -4.077 -13.599 1.00 95.88 110 ASP A N 1
ATOM 851 C CA . ASP A 1 110 ? 10.008 -5.306 -13.133 1.00 95.88 110 ASP A CA 1
ATOM 852 C C . ASP A 1 110 ? 9.952 -5.362 -11.604 1.00 95.88 110 ASP A C 1
ATOM 854 O O . ASP A 1 110 ? 8.874 -5.454 -11.017 1.00 95.88 110 ASP A O 1
ATOM 858 N N . GLU A 1 111 ? 11.104 -5.185 -10.955 1.00 96.00 111 GLU A N 1
ATOM 859 C CA . GLU A 1 111 ? 11.235 -5.176 -9.494 1.00 96.00 111 GLU A CA 1
ATOM 860 C C . GLU A 1 111 ? 10.328 -4.114 -8.854 1.00 96.00 111 GLU A C 1
ATOM 862 O O . GLU A 1 111 ? 9.606 -4.392 -7.896 1.00 96.00 111 GLU A O 1
ATOM 867 N N . LYS A 1 112 ? 10.299 -2.896 -9.413 1.00 94.75 112 LYS A N 1
ATOM 868 C CA . LYS A 1 112 ? 9.425 -1.817 -8.930 1.00 94.75 112 LYS A CA 1
ATOM 869 C C . LYS A 1 112 ? 7.948 -2.124 -9.144 1.00 94.75 112 LYS A C 1
ATOM 871 O O . LYS A 1 112 ? 7.147 -1.854 -8.255 1.00 94.75 112 LYS A O 1
ATOM 876 N N . THR A 1 113 ? 7.581 -2.717 -10.276 1.00 94.19 113 THR A N 1
ATOM 877 C CA . THR A 1 113 ? 6.191 -3.109 -10.549 1.00 94.19 113 THR A CA 1
ATOM 878 C C . THR A 1 113 ? 5.720 -4.190 -9.575 1.00 94.19 113 THR A C 1
ATOM 880 O O . THR A 1 113 ? 4.593 -4.133 -9.084 1.00 94.19 113 THR A O 1
ATOM 883 N N . GLN A 1 114 ? 6.573 -5.166 -9.257 1.00 92.94 114 GLN A N 1
ATOM 884 C CA . GLN A 1 114 ? 6.269 -6.197 -8.263 1.00 92.94 114 GLN A CA 1
ATOM 885 C C . GLN A 1 114 ? 6.124 -5.593 -6.861 1.00 92.94 114 GLN A C 1
ATOM 887 O O . GLN A 1 114 ? 5.112 -5.831 -6.202 1.00 92.94 114 GLN A O 1
ATOM 892 N N . ALA A 1 115 ? 7.058 -4.729 -6.454 1.00 93.31 115 ALA A N 1
ATOM 893 C CA . ALA A 1 115 ? 7.001 -4.037 -5.169 1.00 93.31 115 ALA A CA 1
ATOM 894 C C . ALA A 1 115 ? 5.738 -3.169 -5.016 1.00 93.31 115 ALA A C 1
ATOM 896 O O . ALA A 1 115 ? 5.123 -3.164 -3.948 1.00 93.31 115 ALA A O 1
ATOM 897 N N . LEU A 1 116 ? 5.315 -2.473 -6.079 1.00 91.94 116 LEU A N 1
ATOM 898 C CA . LEU A 1 116 ? 4.066 -1.703 -6.092 1.00 91.94 116 LEU A CA 1
ATOM 899 C C . LEU A 1 116 ? 2.844 -2.608 -5.892 1.00 91.94 116 LEU A C 1
ATOM 901 O O . LEU A 1 116 ? 2.022 -2.330 -5.024 1.00 91.94 116 LEU A O 1
ATOM 905 N N . ARG A 1 117 ? 2.756 -3.736 -6.610 1.00 91.94 117 ARG A N 1
ATOM 906 C CA . ARG A 1 117 ? 1.655 -4.704 -6.439 1.00 91.94 117 ARG A CA 1
ATOM 907 C C . ARG A 1 117 ? 1.603 -5.281 -5.023 1.00 91.94 117 ARG A C 1
ATOM 909 O O . ARG A 1 117 ? 0.525 -5.495 -4.473 1.00 91.94 117 ARG A O 1
ATOM 916 N N . GLU A 1 118 ? 2.754 -5.561 -4.420 1.00 93.38 118 GLU A N 1
ATOM 917 C CA . GLU A 1 118 ? 2.828 -6.029 -3.033 1.00 93.38 118 GLU A CA 1
ATOM 918 C C . GLU A 1 118 ? 2.425 -4.946 -2.028 1.00 93.38 118 GLU A C 1
ATOM 920 O O . GLU A 1 118 ? 1.761 -5.246 -1.033 1.00 93.38 118 GLU A O 1
ATOM 925 N N . ALA A 1 119 ? 2.804 -3.690 -2.271 1.00 90.06 119 ALA A N 1
ATOM 926 C CA . ALA A 1 119 ? 2.367 -2.556 -1.466 1.00 90.06 119 ALA A CA 1
ATOM 927 C C . ALA A 1 119 ? 0.844 -2.358 -1.555 1.00 90.06 119 ALA A C 1
ATOM 929 O O . ALA A 1 119 ? 0.191 -2.220 -0.523 1.00 90.06 119 ALA A O 1
ATOM 930 N N . GLU A 1 120 ? 0.259 -2.446 -2.752 1.00 89.62 120 GLU A N 1
ATOM 931 C CA . GLU A 1 120 ? -1.194 -2.370 -2.957 1.00 89.62 120 GLU A CA 1
ATOM 932 C C . GLU A 1 120 ? -1.947 -3.477 -2.209 1.00 89.62 120 GLU A C 1
ATOM 934 O O . GLU A 1 120 ? -2.947 -3.202 -1.544 1.00 89.62 120 GLU A O 1
ATOM 939 N N . ARG A 1 121 ? -1.453 -4.723 -2.259 1.00 91.31 121 ARG A N 1
ATOM 940 C CA . ARG A 1 121 ? -2.044 -5.845 -1.508 1.00 91.31 121 ARG A CA 1
ATOM 941 C C . ARG A 1 121 ? -1.980 -5.622 -0.001 1.00 91.31 121 ARG A C 1
ATOM 943 O O . ARG A 1 121 ? -2.981 -5.827 0.681 1.00 91.31 121 ARG A O 1
ATOM 950 N N . ARG A 1 122 ? -0.826 -5.187 0.517 1.00 90.75 122 ARG A N 1
ATOM 951 C CA . ARG A 1 122 ? -0.672 -4.855 1.942 1.00 90.75 122 ARG A CA 1
ATOM 952 C C . ARG A 1 122 ? -1.611 -3.727 2.356 1.00 90.75 122 ARG A C 1
ATOM 954 O O . ARG A 1 122 ? -2.228 -3.818 3.409 1.00 90.75 122 ARG A O 1
ATOM 961 N N . ARG A 1 123 ? -1.784 -2.712 1.507 1.00 86.38 123 ARG A N 1
ATOM 962 C CA . ARG A 1 123 ? -2.724 -1.614 1.756 1.00 86.38 123 ARG A CA 1
ATOM 963 C C . ARG A 1 123 ? -4.169 -2.102 1.833 1.00 86.38 123 ARG A C 1
ATOM 965 O O . ARG A 1 123 ? -4.889 -1.708 2.740 1.00 86.38 123 ARG A O 1
ATOM 972 N N . ALA A 1 124 ? -4.589 -2.965 0.909 1.00 88.75 124 ALA A N 1
ATOM 973 C CA . ALA A 1 124 ? -5.936 -3.534 0.930 1.00 88.75 124 ALA A CA 1
ATOM 974 C C . ALA A 1 124 ? -6.193 -4.379 2.192 1.00 88.75 124 ALA A C 1
ATOM 976 O O . ALA A 1 124 ? -7.284 -4.323 2.752 1.00 88.75 124 ALA A O 1
ATOM 977 N N . ALA A 1 125 ? -5.189 -5.125 2.662 1.00 90.44 125 ALA A N 1
ATOM 978 C CA . ALA A 1 125 ? -5.283 -5.863 3.921 1.00 90.44 125 ALA A CA 1
ATOM 979 C C . ALA A 1 125 ? -5.410 -4.921 5.133 1.00 90.44 125 ALA A C 1
ATOM 981 O O . ALA A 1 125 ? -6.296 -5.118 5.960 1.00 90.44 125 ALA A O 1
ATOM 982 N N . LEU A 1 126 ? -4.589 -3.865 5.191 1.00 89.31 126 LEU A N 1
ATOM 983 C CA . LEU A 1 126 ? -4.638 -2.859 6.258 1.00 89.31 126 LEU A CA 1
ATOM 984 C C . LEU A 1 126 ? -5.978 -2.119 6.318 1.00 89.31 126 LEU A C 1
ATOM 986 O O . LEU A 1 126 ? -6.481 -1.885 7.410 1.00 89.31 126 LEU A O 1
ATOM 990 N N . GLU A 1 127 ? -6.580 -1.785 5.172 1.00 88.31 127 GLU A N 1
ATOM 991 C CA . GLU A 1 127 ? -7.948 -1.242 5.132 1.00 88.31 127 GLU A CA 1
ATOM 992 C C . GLU A 1 127 ? -8.938 -2.215 5.791 1.00 88.31 127 GLU A C 1
ATOM 994 O O . GLU A 1 127 ? -9.751 -1.813 6.617 1.00 88.31 127 GLU A O 1
ATOM 999 N N . GLY A 1 128 ? -8.858 -3.509 5.469 1.00 90.06 128 GLY A N 1
ATOM 1000 C CA . GLY A 1 128 ? -9.731 -4.518 6.071 1.00 90.06 128 GLY A CA 1
ATOM 1001 C C . GLY A 1 128 ? -9.575 -4.611 7.593 1.00 90.06 128 GLY A C 1
ATOM 1002 O O . GLY A 1 128 ? -10.571 -4.636 8.317 1.00 90.06 128 GLY A O 1
ATOM 1003 N N . GLU A 1 129 ? -8.335 -4.622 8.086 1.00 90.75 129 GLU A N 1
ATOM 1004 C CA . GLU A 1 129 ? -8.034 -4.625 9.524 1.00 90.75 129 GLU A CA 1
ATOM 1005 C C . GLU A 1 129 ? -8.526 -3.350 10.219 1.00 90.75 129 GLU A C 1
ATOM 1007 O O . GLU A 1 129 ? -9.090 -3.414 11.312 1.00 90.75 129 GLU A O 1
ATOM 1012 N N . PHE A 1 130 ? -8.371 -2.199 9.565 1.00 89.62 130 PHE A N 1
ATOM 1013 C CA . PHE A 1 130 ? -8.847 -0.910 10.050 1.00 89.62 130 PHE A CA 1
ATOM 1014 C C . PHE A 1 130 ? -10.372 -0.886 10.220 1.00 89.62 130 PHE A C 1
ATOM 1016 O O . PHE A 1 130 ? -10.869 -0.545 11.295 1.00 89.62 130 PHE A O 1
ATOM 1023 N N . GLN A 1 131 ? -11.118 -1.315 9.198 1.00 90.75 131 GLN A N 1
ATOM 1024 C CA . GLN A 1 131 ? -12.581 -1.395 9.264 1.00 90.75 131 GLN A CA 1
ATOM 1025 C C . GLN A 1 131 ? -13.047 -2.359 10.364 1.00 90.75 131 GLN A C 1
ATOM 1027 O O . GLN A 1 131 ? -13.996 -2.068 11.095 1.00 90.75 131 GLN A O 1
ATOM 1032 N N . ALA A 1 132 ? -12.355 -3.491 10.536 1.00 92.88 132 ALA A N 1
ATOM 1033 C CA . ALA A 1 132 ? -12.649 -4.431 11.613 1.00 92.88 132 ALA A CA 1
ATOM 1034 C C . ALA A 1 132 ? -12.395 -3.820 13.004 1.00 92.88 132 ALA A C 1
ATOM 1036 O O . ALA A 1 132 ? -13.206 -4.006 13.914 1.00 92.88 132 ALA A O 1
ATOM 1037 N N . ALA A 1 133 ? -11.304 -3.067 13.174 1.00 91.94 133 ALA A N 1
ATOM 1038 C CA . ALA A 1 133 ? -10.994 -2.380 14.424 1.00 91.94 133 ALA A CA 1
ATOM 1039 C C . ALA A 1 133 ? -12.051 -1.320 14.773 1.00 91.94 133 ALA A C 1
ATOM 1041 O O . ALA A 1 133 ? -12.521 -1.292 15.911 1.00 91.94 133 ALA A O 1
ATOM 1042 N N . LEU A 1 134 ? -12.480 -0.503 13.803 1.00 91.81 134 LEU A N 1
ATOM 1043 C CA . LEU A 1 134 ? -13.560 0.468 14.005 1.00 91.81 134 LEU A CA 1
ATOM 1044 C C . LEU A 1 134 ? -14.851 -0.211 14.473 1.00 91.81 134 LEU A C 1
ATOM 1046 O O . LEU A 1 134 ? -15.406 0.182 15.498 1.00 91.81 134 LEU A O 1
ATOM 1050 N N . ALA A 1 135 ? -15.273 -1.285 13.801 1.00 93.56 135 ALA A N 1
ATOM 1051 C CA . ALA A 1 135 ? -16.486 -2.015 14.168 1.00 93.56 135 ALA A CA 1
ATOM 1052 C C . ALA A 1 135 ? -16.434 -2.583 15.602 1.00 93.56 135 ALA A C 1
ATOM 1054 O O . ALA A 1 135 ? -17.433 -2.558 16.327 1.00 93.56 135 ALA A O 1
ATOM 1055 N N . LEU A 1 136 ? -15.271 -3.076 16.046 1.00 94.56 136 LEU A N 1
ATOM 1056 C CA . LEU A 1 136 ? -15.085 -3.564 17.418 1.00 94.56 136 LEU A CA 1
ATOM 1057 C C . LEU A 1 136 ? -15.221 -2.441 18.453 1.00 94.56 136 LEU A C 1
ATOM 1059 O O . LEU A 1 136 ? -15.868 -2.623 19.487 1.00 94.56 136 LEU A O 1
ATOM 1063 N N . VAL A 1 137 ? -14.625 -1.282 18.177 1.00 93.56 137 VAL A N 1
ATOM 1064 C CA . VAL A 1 137 ? -14.636 -0.127 19.083 1.00 93.56 137 VAL A CA 1
ATOM 1065 C C . VAL A 1 137 ? -16.031 0.511 19.142 1.00 93.56 137 VAL A C 1
ATOM 1067 O O . VAL A 1 137 ? -16.513 0.835 20.228 1.00 93.56 137 VAL A O 1
ATOM 1070 N N . GLU A 1 138 ? -16.742 0.598 18.016 1.00 92.00 138 GLU A N 1
ATOM 1071 C CA . GLU A 1 138 ? -18.157 0.991 17.980 1.00 92.00 138 GLU A CA 1
ATOM 1072 C C . GLU A 1 138 ? -19.036 0.027 18.790 1.00 92.00 138 GLU A C 1
ATOM 1074 O O . GLU A 1 138 ? -19.872 0.459 19.592 1.00 92.00 138 GLU A O 1
ATOM 1079 N N . GLY A 1 139 ? -18.806 -1.282 18.645 1.00 94.31 139 GLY A N 1
ATOM 1080 C CA . GLY A 1 139 ? -19.476 -2.312 19.437 1.00 94.31 139 GLY A CA 1
ATOM 1081 C C . GLY A 1 139 ? -19.242 -2.146 20.942 1.00 94.31 139 GLY A C 1
ATOM 1082 O O . GLY A 1 139 ? -20.187 -2.244 21.731 1.00 94.31 139 GLY A O 1
ATOM 1083 N N . LEU A 1 140 ? -18.011 -1.823 21.351 1.00 94.25 140 LEU A N 1
ATOM 1084 C CA . LEU A 1 140 ? -17.671 -1.525 22.745 1.00 94.25 140 LEU A CA 1
ATOM 1085 C C . LEU A 1 140 ? -18.400 -0.274 23.259 1.00 94.25 140 LEU A C 1
ATOM 1087 O O . LEU A 1 140 ? -18.916 -0.278 24.383 1.00 94.25 140 LEU A O 1
ATOM 1091 N N . GLY A 1 141 ? -18.492 0.775 22.439 1.00 92.00 141 GLY A N 1
ATOM 1092 C CA . GLY A 1 141 ? -19.250 1.985 22.756 1.00 92.00 141 GLY A CA 1
ATOM 1093 C C . GLY A 1 141 ? -20.738 1.696 22.977 1.00 92.00 141 GLY A C 1
ATOM 1094 O O . GLY A 1 141 ? -21.312 2.113 23.988 1.00 92.00 141 GLY A O 1
ATOM 1095 N N . ALA A 1 142 ? -21.351 0.913 22.085 1.00 93.19 142 ALA A N 1
ATOM 1096 C CA . ALA A 1 142 ? -22.750 0.501 22.199 1.00 93.19 142 ALA A CA 1
ATOM 1097 C C . ALA A 1 142 ? -23.009 -0.360 23.449 1.00 93.19 142 ALA A C 1
ATOM 1099 O O . ALA A 1 142 ? -23.982 -0.130 24.174 1.00 93.19 142 ALA A O 1
ATOM 1100 N N . ALA A 1 143 ? -22.124 -1.317 23.745 1.00 94.88 143 ALA A N 1
ATOM 1101 C CA . ALA A 1 143 ? -22.216 -2.144 24.946 1.00 94.88 143 ALA A CA 1
ATOM 1102 C C . ALA A 1 143 ? -22.091 -1.302 26.226 1.00 94.88 143 ALA A C 1
ATOM 1104 O O . ALA A 1 143 ? -22.903 -1.441 27.141 1.00 94.88 143 ALA A O 1
ATOM 1105 N N . SER A 1 144 ? -21.134 -0.372 26.262 1.00 95.06 144 SER A N 1
ATOM 1106 C CA . SER A 1 144 ? -20.924 0.536 27.396 1.00 95.06 144 SER A CA 1
ATOM 1107 C C . SER A 1 144 ? -22.135 1.437 27.639 1.00 95.06 144 SER A C 1
ATOM 1109 O O . SER A 1 144 ? -22.523 1.657 28.785 1.00 95.06 144 SER A O 1
ATOM 1111 N N . LYS A 1 145 ? -22.780 1.930 26.574 1.00 92.56 145 LYS A N 1
ATOM 1112 C CA . LYS A 1 145 ? -24.032 2.693 26.684 1.00 92.56 145 LYS A CA 1
ATOM 1113 C C . LYS A 1 145 ? -25.143 1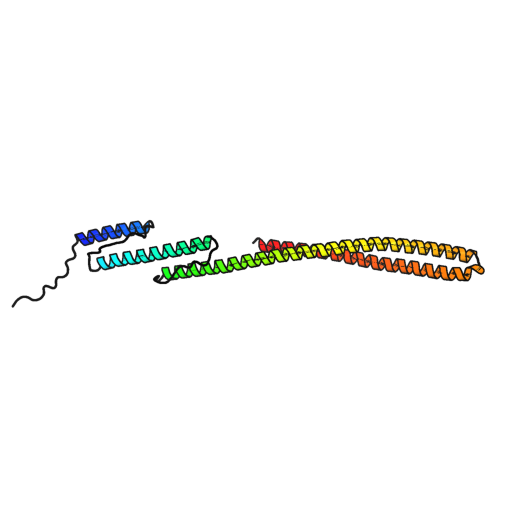.860 27.328 1.00 92.56 145 LYS A C 1
ATOM 1115 O O . LYS A 1 145 ? -25.797 2.329 28.255 1.00 92.56 145 LYS A O 1
ATOM 1120 N N . LYS A 1 146 ? -25.306 0.609 26.891 1.00 95.44 146 LYS A N 1
ATOM 1121 C CA . LYS A 1 146 ? -26.307 -0.311 27.444 1.00 95.44 146 LYS A CA 1
ATOM 1122 C C . LYS A 1 146 ? -26.053 -0.633 28.919 1.00 95.44 146 LYS A C 1
ATOM 1124 O O . LYS A 1 146 ? -27.003 -0.749 29.686 1.00 95.44 146 LYS A O 1
ATOM 1129 N N . ILE A 1 147 ? -24.789 -0.739 29.337 1.00 94.81 147 ILE A N 1
ATOM 1130 C CA . ILE A 1 147 ? -24.439 -0.872 30.761 1.00 94.81 147 ILE A CA 1
ATOM 1131 C C . ILE A 1 147 ? -24.898 0.369 31.535 1.00 94.81 147 ILE A C 1
ATOM 1133 O O . ILE A 1 147 ? -25.532 0.212 32.574 1.00 94.81 147 ILE A O 1
ATOM 1137 N N . GLY A 1 148 ? -24.645 1.577 31.021 1.00 93.56 148 GLY A N 1
ATOM 1138 C CA . GLY A 1 148 ? -25.117 2.826 31.634 1.00 93.56 148 GLY A CA 1
ATOM 1139 C C . GLY A 1 148 ? -26.636 2.852 31.846 1.00 93.56 148 GLY A C 1
ATOM 1140 O O . GLY A 1 148 ? -27.096 3.110 32.954 1.00 93.56 148 GLY A O 1
ATOM 1141 N N . GLU A 1 149 ? -27.408 2.465 30.827 1.00 94.56 149 GLU A N 1
ATOM 1142 C CA . GLU A 1 149 ? -28.875 2.362 30.916 1.00 94.56 149 GLU A CA 1
ATOM 1143 C C . GLU A 1 149 ? -29.324 1.377 32.015 1.00 94.56 149 GLU A C 1
ATOM 1145 O O . GLU A 1 149 ? -30.256 1.655 32.771 1.00 94.56 149 GLU A O 1
ATOM 1150 N N . VAL A 1 150 ? -28.643 0.232 32.155 1.00 95.94 150 VAL A N 1
ATOM 1151 C CA . VAL A 1 150 ? -28.923 -0.742 33.225 1.00 95.94 150 VAL A CA 1
ATOM 1152 C C . VAL A 1 150 ? -28.546 -0.184 34.603 1.00 95.94 150 VAL A C 1
ATOM 1154 O O . VAL A 1 150 ? -29.280 -0.402 35.569 1.00 95.94 150 VAL A O 1
ATOM 1157 N N . MET A 1 151 ? -27.438 0.553 34.714 1.00 95.38 151 MET A N 1
ATOM 1158 C CA . MET A 1 151 ? -27.017 1.180 35.973 1.00 95.38 151 MET A CA 1
ATOM 1159 C C . MET A 1 151 ? -28.047 2.197 36.471 1.00 95.38 151 MET A C 1
ATOM 1161 O O . MET A 1 151 ? -28.362 2.203 37.662 1.00 95.38 151 MET A O 1
ATOM 1165 N N . ASP A 1 152 ? -28.642 2.989 35.578 1.00 93.88 152 ASP A N 1
ATOM 1166 C CA . ASP A 1 152 ? -29.694 3.946 35.939 1.00 93.88 152 ASP A CA 1
ATOM 1167 C C . ASP A 1 152 ? -30.941 3.245 36.507 1.00 93.88 152 ASP A C 1
ATOM 1169 O O . ASP A 1 152 ? -31.526 3.696 37.501 1.00 93.88 152 ASP A O 1
ATOM 1173 N N . VAL A 1 153 ? -31.313 2.089 35.945 1.00 96.88 153 VAL A N 1
ATOM 1174 C CA . VAL A 1 153 ? -32.402 1.253 36.476 1.00 96.88 153 VAL A CA 1
ATOM 1175 C C . VAL A 1 153 ? -32.058 0.730 37.871 1.00 96.88 153 VAL A C 1
ATOM 1177 O O . VAL A 1 153 ? -32.874 0.853 38.786 1.00 96.88 153 VAL A O 1
ATOM 1180 N N . ILE A 1 154 ? -30.851 0.195 38.081 1.00 95.81 154 ILE A N 1
ATOM 1181 C CA . ILE A 1 154 ? -30.445 -0.332 39.395 1.00 95.81 154 ILE A CA 1
ATOM 1182 C C . ILE A 1 154 ? -30.362 0.791 40.435 1.00 95.81 154 ILE A C 1
ATOM 1184 O O . ILE A 1 154 ? -30.804 0.611 41.570 1.00 95.81 154 ILE A O 1
ATOM 1188 N N . ARG A 1 155 ? -29.877 1.978 40.055 1.00 95.38 155 ARG A N 1
ATOM 1189 C CA . ARG A 1 155 ? -29.881 3.174 40.910 1.00 95.38 155 ARG A CA 1
ATOM 1190 C C . ARG A 1 155 ? -31.301 3.542 41.343 1.00 95.38 155 ARG A C 1
ATOM 1192 O O . ARG A 1 155 ? -31.525 3.847 42.517 1.00 95.38 155 ARG A O 1
ATOM 1199 N N . SER A 1 156 ? -32.263 3.489 40.419 1.00 96.56 156 SER A N 1
ATOM 1200 C CA . SER A 1 156 ? -33.682 3.711 40.718 1.00 96.56 156 SER A CA 1
ATOM 1201 C C . SER A 1 156 ? -34.223 2.673 41.708 1.00 96.56 156 SER A C 1
ATOM 1203 O O . SER A 1 156 ? -34.839 3.048 42.709 1.00 96.56 156 SER A O 1
ATOM 1205 N N . ILE A 1 157 ? -33.909 1.387 41.504 1.00 96.31 157 ILE A N 1
ATOM 1206 C CA . ILE A 1 157 ? -34.286 0.298 42.420 1.00 96.31 157 ILE A CA 1
ATOM 1207 C C . ILE A 1 157 ? -33.682 0.528 43.810 1.00 96.31 157 ILE A C 1
ATOM 1209 O O . ILE A 1 157 ? -34.405 0.485 44.800 1.00 96.31 157 ILE A O 1
ATOM 1213 N N . ALA A 1 158 ? -32.388 0.844 43.909 1.00 96.19 158 ALA A N 1
ATOM 1214 C CA . ALA A 1 158 ? -31.728 1.119 45.185 1.00 96.19 158 ALA A CA 1
ATOM 1215 C C . ALA A 1 158 ? -32.392 2.293 45.927 1.00 96.19 158 ALA A C 1
ATOM 1217 O O . ALA A 1 158 ? -32.648 2.213 47.131 1.00 96.19 158 ALA A O 1
ATOM 1218 N N . LYS A 1 159 ? -32.758 3.362 45.207 1.00 95.44 159 LYS A N 1
ATOM 1219 C CA . LYS A 1 159 ? -33.488 4.504 45.776 1.00 95.44 159 LYS A CA 1
ATOM 1220 C C . LYS A 1 159 ? -34.878 4.105 46.282 1.00 95.44 159 LYS A C 1
ATOM 1222 O O . LYS A 1 159 ? -35.263 4.525 47.373 1.00 95.44 159 LYS A O 1
ATOM 1227 N N . GLN A 1 160 ? -35.619 3.297 45.524 1.00 97.44 160 GLN A N 1
ATOM 1228 C CA . GLN A 1 160 ? -36.926 2.779 45.941 1.00 97.44 160 GLN A CA 1
ATOM 1229 C C . GLN A 1 160 ? -36.809 1.871 47.170 1.00 97.44 160 GLN A C 1
ATOM 1231 O O . GLN A 1 160 ? -37.554 2.053 48.130 1.00 97.44 160 GLN A O 1
ATOM 1236 N N . THR A 1 161 ? -35.833 0.963 47.196 1.00 96.56 161 THR A N 1
ATOM 1237 C CA . THR A 1 161 ? -35.555 0.086 48.343 1.00 96.56 161 THR A CA 1
ATOM 1238 C C . THR A 1 161 ? -35.199 0.891 49.590 1.00 96.56 161 THR A C 1
ATOM 1240 O O . THR A 1 161 ? -35.704 0.598 50.671 1.00 96.56 161 THR A O 1
ATOM 1243 N N . ASN A 1 162 ? -34.401 1.954 49.454 1.00 94.69 162 ASN A N 1
ATOM 1244 C CA . ASN A 1 162 ? -34.079 2.853 50.563 1.00 94.69 162 ASN A CA 1
ATOM 1245 C C . ASN A 1 162 ? -35.330 3.570 51.112 1.00 94.69 162 ASN A C 1
ATOM 1247 O O . ASN A 1 162 ? -35.476 3.709 52.326 1.00 94.69 162 ASN A O 1
ATOM 1251 N N . LEU A 1 163 ? -36.256 3.992 50.242 1.00 96.12 163 LEU A N 1
ATOM 1252 C CA . LEU A 1 163 ? -37.534 4.587 50.658 1.00 96.12 163 LEU A CA 1
ATOM 1253 C C . LEU A 1 163 ? -38.458 3.569 51.341 1.00 96.12 163 LEU A C 1
ATOM 1255 O O . LEU A 1 163 ? -39.066 3.886 52.362 1.00 96.12 163 LEU A O 1
ATOM 1259 N N . LEU A 1 164 ? -38.536 2.341 50.823 1.00 96.19 164 LEU A N 1
ATOM 1260 C CA . LEU A 1 164 ? -39.296 1.252 51.445 1.00 96.19 164 LEU A CA 1
ATOM 1261 C C . LEU A 1 164 ? -38.748 0.913 52.836 1.00 96.19 164 LEU A C 1
ATOM 1263 O O . LEU A 1 164 ? -39.518 0.796 53.788 1.00 96.19 164 LEU A O 1
ATOM 1267 N N . ALA A 1 165 ? -37.423 0.826 52.965 1.00 96.38 165 ALA A N 1
ATOM 1268 C CA . ALA A 1 165 ? -36.748 0.598 54.236 1.00 96.38 165 ALA A CA 1
ATOM 1269 C C . ALA A 1 165 ? -37.008 1.735 55.232 1.00 96.38 165 ALA A C 1
ATOM 1271 O O . ALA A 1 165 ? -37.299 1.478 56.395 1.00 96.38 165 ALA A O 1
ATOM 1272 N N . LEU A 1 166 ? -36.980 2.991 54.773 1.00 93.75 166 LEU A N 1
ATOM 1273 C CA . LEU A 1 166 ? -37.310 4.146 55.606 1.00 93.75 166 LEU A CA 1
ATOM 1274 C C . LEU A 1 166 ? -38.751 4.078 56.133 1.00 93.75 166 LEU A C 1
ATOM 1276 O O . LEU A 1 166 ? -38.967 4.280 57.326 1.00 93.75 166 LEU A O 1
ATOM 1280 N N . ASN A 1 167 ? -39.720 3.760 55.272 1.00 94.75 167 ASN A N 1
ATOM 1281 C CA . ASN A 1 167 ? -41.117 3.602 55.682 1.00 94.75 167 ASN A CA 1
ATOM 1282 C C . ASN A 1 167 ? -41.274 2.472 56.709 1.00 94.75 167 ASN A C 1
ATOM 1284 O O . ASN A 1 167 ? -41.961 2.647 57.714 1.00 94.75 167 ASN A O 1
ATOM 1288 N N . ALA A 1 168 ? -40.584 1.345 56.506 1.00 94.75 168 ALA A N 1
ATOM 1289 C CA . ALA A 1 168 ? -40.568 0.242 57.462 1.00 94.75 168 ALA A CA 1
ATOM 1290 C C . ALA A 1 168 ? -39.938 0.643 58.808 1.00 94.75 168 ALA A C 1
ATOM 1292 O O . ALA A 1 168 ? -40.466 0.278 59.856 1.00 94.75 168 ALA A O 1
ATOM 1293 N N . SER A 1 169 ? -38.859 1.437 58.809 1.00 94.06 169 SER A N 1
ATOM 1294 C CA . SER A 1 169 ? -38.269 1.978 60.041 1.00 94.06 169 SER A CA 1
ATOM 1295 C C . SER A 1 169 ? -39.238 2.890 60.800 1.00 94.06 169 SER A C 1
ATOM 1297 O O . SER A 1 169 ? -39.290 2.829 62.027 1.00 94.06 169 SER A O 1
ATOM 1299 N N . ILE A 1 170 ? -40.012 3.721 60.091 1.00 92.50 170 ILE A N 1
ATOM 1300 C CA . ILE A 1 170 ? -41.024 4.601 60.696 1.00 92.50 170 ILE A CA 1
ATOM 1301 C C . ILE A 1 170 ? -42.134 3.766 61.342 1.00 92.50 170 ILE A C 1
ATOM 1303 O O . ILE A 1 170 ? -42.485 4.005 62.497 1.00 92.50 170 ILE A O 1
ATOM 1307 N N . GLU A 1 171 ? -42.655 2.764 60.634 1.00 94.75 171 GLU A N 1
ATOM 1308 C CA . GLU A 1 171 ? -43.735 1.922 61.158 1.00 94.75 171 GLU A CA 1
ATOM 1309 C C . GLU A 1 171 ? -43.258 1.050 62.331 1.00 94.75 171 GLU A C 1
ATOM 1311 O O . GLU A 1 171 ? -43.961 0.906 63.331 1.00 94.75 171 GLU A O 1
ATOM 1316 N N . ALA A 1 172 ? -42.018 0.552 62.278 1.00 94.31 172 ALA A N 1
ATOM 1317 C CA . ALA A 1 172 ? -41.395 -0.165 63.385 1.00 94.31 172 ALA A CA 1
ATOM 1318 C C . ALA A 1 172 ? -41.241 0.715 64.639 1.00 94.31 172 ALA A C 1
ATOM 1320 O O . ALA A 1 172 ? -41.519 0.255 65.745 1.00 94.31 172 ALA A O 1
ATOM 1321 N N . ALA A 1 173 ? -40.860 1.988 64.480 1.00 92.31 173 ALA A N 1
ATOM 1322 C CA . ALA A 1 173 ? -40.822 2.944 65.588 1.00 92.31 173 ALA A CA 1
ATOM 1323 C C . ALA A 1 173 ? -42.226 3.217 66.156 1.00 92.31 173 ALA A C 1
ATOM 1325 O O . ALA A 1 173 ? -42.397 3.350 67.368 1.00 92.31 173 ALA A O 1
ATOM 1326 N N . ARG A 1 174 ? -43.243 3.250 65.289 1.00 93.50 174 ARG A N 1
ATOM 1327 C CA . ARG A 1 174 ? -44.646 3.464 65.662 1.00 93.50 174 ARG A CA 1
ATOM 1328 C C . ARG A 1 174 ? -45.237 2.298 66.458 1.00 93.50 174 ARG A C 1
ATOM 1330 O O . ARG A 1 174 ? -46.041 2.526 67.357 1.00 93.50 174 ARG A O 1
ATOM 1337 N N . ALA A 1 175 ? -44.803 1.072 66.169 1.00 94.19 175 ALA A N 1
ATOM 1338 C CA . ALA A 1 175 ? -45.176 -0.138 66.903 1.00 94.19 175 ALA A CA 1
ATOM 1339 C C . ALA A 1 175 ? -44.490 -0.270 68.283 1.00 94.19 175 ALA A C 1
ATOM 1341 O O . ALA A 1 175 ? -44.782 -1.211 69.027 1.00 94.19 175 ALA A O 1
ATOM 1342 N N . GLY A 1 176 ? -43.585 0.650 68.644 1.00 90.31 176 GLY A N 1
ATOM 1343 C CA . GLY A 1 176 ? -42.910 0.669 69.941 1.00 90.31 176 GLY A CA 1
ATOM 1344 C C . GLY A 1 176 ? -42.109 -0.608 70.204 1.00 90.31 176 GLY A C 1
ATOM 1345 O O . GLY A 1 176 ? -41.315 -1.049 69.372 1.00 90.31 176 GLY A O 1
ATOM 1346 N N . ASP A 1 177 ? -42.324 -1.234 71.363 1.00 90.19 177 ASP A N 1
ATOM 1347 C CA . ASP A 1 177 ? -41.578 -2.430 71.768 1.00 90.19 177 ASP A CA 1
ATOM 1348 C C . ASP A 1 177 ? -41.794 -3.641 70.853 1.00 90.19 177 ASP A C 1
ATOM 1350 O O . ASP A 1 177 ? -40.862 -4.421 70.649 1.00 90.19 177 ASP A O 1
ATOM 1354 N N . ALA A 1 178 ? -42.977 -3.766 70.243 1.00 89.12 178 ALA A N 1
ATOM 1355 C CA . ALA A 1 178 ? -43.292 -4.850 69.314 1.00 89.12 178 ALA A CA 1
ATOM 1356 C C . ALA A 1 178 ? -42.551 -4.718 67.966 1.00 89.12 178 ALA A C 1
ATOM 1358 O O . ALA A 1 178 ? -42.383 -5.705 67.251 1.00 89.12 178 ALA A O 1
ATOM 1359 N N . GLY A 1 179 ? -42.082 -3.513 67.620 1.00 91.69 179 GLY A N 1
ATOM 1360 C CA . GLY A 1 179 ? -41.412 -3.213 66.353 1.00 91.69 179 GLY A CA 1
ATOM 1361 C C . GLY A 1 179 ? -39.888 -3.348 66.371 1.00 91.69 179 GLY A C 1
ATOM 1362 O O . GLY A 1 179 ? -39.265 -3.224 65.318 1.00 91.69 179 GLY A O 1
ATOM 1363 N N . ARG A 1 180 ? -39.256 -3.626 67.523 1.00 90.00 180 ARG A N 1
ATOM 1364 C CA . ARG A 1 180 ? -37.783 -3.607 67.658 1.00 90.00 180 ARG A CA 1
ATOM 1365 C C . ARG A 1 180 ? -37.048 -4.509 66.660 1.00 90.00 180 ARG A C 1
ATOM 1367 O O . ARG A 1 180 ? -36.061 -4.072 66.077 1.00 90.00 180 ARG A O 1
ATOM 1374 N N . GLY A 1 181 ? -37.533 -5.730 66.423 1.00 90.62 181 GLY A N 1
ATOM 1375 C CA . GLY A 1 181 ? -36.930 -6.643 65.439 1.00 90.62 181 GLY A CA 1
ATOM 1376 C C . GLY A 1 181 ? -37.049 -6.131 63.998 1.00 90.62 181 GLY A C 1
ATOM 1377 O O . GLY A 1 181 ? -36.080 -6.165 63.243 1.00 90.62 181 GLY A O 1
ATOM 1378 N N . PHE A 1 182 ? -38.208 -5.568 63.639 1.00 91.25 182 PHE A N 1
ATOM 1379 C CA . PHE A 1 182 ? -38.431 -4.958 62.325 1.00 91.25 182 PHE A CA 1
ATOM 1380 C C . PHE A 1 182 ? -37.580 -3.700 62.111 1.00 91.25 182 PHE A C 1
ATOM 1382 O O . PHE A 1 182 ? -37.116 -3.466 60.997 1.00 91.25 182 PHE A O 1
ATOM 1389 N N . ALA A 1 183 ? -37.325 -2.920 63.166 1.00 92.88 183 ALA A N 1
ATOM 1390 C CA . ALA A 1 183 ? -36.477 -1.734 63.092 1.00 92.88 183 ALA A CA 1
ATOM 1391 C C . ALA A 1 183 ? -35.026 -2.078 62.708 1.00 92.88 183 ALA A C 1
ATOM 1393 O O . ALA A 1 183 ? -34.431 -1.365 61.899 1.00 92.88 183 ALA A O 1
ATOM 1394 N N . VAL A 1 184 ? -34.478 -3.181 63.239 1.00 94.31 184 VAL A N 1
ATOM 1395 C CA . VAL A 1 184 ? -33.121 -3.655 62.906 1.00 94.31 184 VAL A CA 1
ATOM 1396 C C . VAL A 1 184 ? -33.037 -4.054 61.434 1.00 94.31 184 VAL A C 1
ATOM 1398 O O . VAL A 1 184 ? -32.192 -3.532 60.709 1.00 94.31 184 VAL A O 1
ATOM 1401 N N . VAL A 1 185 ? -33.968 -4.894 60.969 1.00 95.69 185 VAL A N 1
ATOM 1402 C CA . VAL A 1 185 ? -34.008 -5.343 59.567 1.00 95.69 185 VAL A CA 1
ATOM 1403 C C . VAL A 1 185 ? -34.167 -4.154 58.616 1.00 95.69 185 VAL A C 1
ATOM 1405 O O . VAL A 1 185 ? -33.456 -4.052 57.619 1.00 95.69 185 VAL A O 1
ATOM 1408 N N . ALA A 1 186 ? -35.052 -3.206 58.931 1.00 95.94 186 ALA A N 1
ATOM 1409 C CA . ALA A 1 186 ? -35.229 -2.004 58.121 1.00 95.94 186 ALA A CA 1
ATOM 1410 C C . ALA A 1 186 ? -33.941 -1.156 58.045 1.00 95.94 186 ALA A C 1
ATOM 1412 O O . ALA A 1 186 ? -33.607 -0.635 56.980 1.00 95.94 186 ALA A O 1
ATOM 1413 N N . GLY A 1 187 ? -33.181 -1.056 59.142 1.00 94.88 187 GLY A N 1
ATOM 1414 C CA . GLY A 1 187 ? -31.876 -0.387 59.168 1.00 94.88 187 GLY A CA 1
ATOM 1415 C C . GLY A 1 187 ? -30.816 -1.073 58.295 1.00 94.88 187 GLY A C 1
ATOM 1416 O O . GLY A 1 187 ? -30.081 -0.397 57.567 1.00 94.88 187 GLY A O 1
ATOM 1417 N N . GLU A 1 188 ? -30.764 -2.405 58.308 1.00 96.44 188 GLU A N 1
ATOM 1418 C CA . GLU A 1 188 ? -29.861 -3.189 57.455 1.00 96.44 188 GLU A CA 1
ATOM 1419 C C . GLU A 1 188 ? -30.211 -3.036 55.971 1.00 96.44 188 GLU A C 1
ATOM 1421 O O . GLU A 1 188 ? -29.331 -2.740 55.161 1.00 96.44 188 GLU A O 1
ATOM 1426 N N . VAL A 1 189 ? -31.498 -3.131 55.611 1.00 96.94 189 VAL A N 1
ATOM 1427 C CA . VAL A 1 189 ? -31.964 -2.931 54.225 1.00 96.94 189 VAL A CA 1
ATOM 1428 C C . VAL A 1 189 ? -31.634 -1.519 53.738 1.00 96.94 189 VAL A C 1
ATOM 1430 O O . VAL A 1 189 ? -31.167 -1.347 52.612 1.00 96.94 189 VAL A O 1
ATOM 1433 N N . LYS A 1 190 ? -31.814 -0.501 54.588 1.00 95.25 190 LYS A N 1
ATOM 1434 C CA . LYS A 1 190 ? -31.442 0.886 54.277 1.00 95.25 190 LYS A CA 1
ATOM 1435 C C . LYS A 1 190 ? -29.942 1.018 53.999 1.00 95.25 190 LYS A C 1
ATOM 1437 O O . LYS A 1 190 ? -29.535 1.672 53.039 1.00 95.25 190 LYS A O 1
ATOM 1442 N N . THR A 1 191 ? -29.114 0.384 54.825 1.00 96.38 191 THR A N 1
ATOM 1443 C CA . THR A 1 191 ? -27.652 0.390 54.669 1.00 96.38 191 THR A CA 1
ATOM 1444 C C . THR A 1 191 ? -27.235 -0.306 53.374 1.00 96.38 191 THR A C 1
ATOM 1446 O O . THR A 1 191 ? -26.439 0.247 52.615 1.00 96.38 191 THR A O 1
ATOM 1449 N N . LEU A 1 192 ? -27.834 -1.460 53.063 1.00 96.56 192 LEU A N 1
ATOM 1450 C CA . LEU A 1 192 ? -27.585 -2.202 51.827 1.00 96.56 192 LEU A CA 1
ATOM 1451 C C . LEU A 1 192 ? -27.995 -1.403 50.581 1.00 96.56 192 LEU A C 1
ATOM 1453 O O . LEU A 1 192 ? -27.256 -1.364 49.596 1.00 96.56 192 LEU A O 1
ATOM 1457 N N . ALA A 1 193 ? -29.143 -0.725 50.629 1.00 96.25 193 ALA A N 1
ATOM 1458 C CA . ALA A 1 193 ? -29.622 0.118 49.538 1.00 96.25 193 ALA A CA 1
ATOM 1459 C C . ALA A 1 193 ? -28.675 1.301 49.267 1.00 96.25 193 ALA A C 1
ATOM 1461 O O . ALA A 1 193 ? -28.349 1.575 48.111 1.00 96.25 193 ALA A O 1
ATOM 1462 N N . ASN A 1 194 ? -28.173 1.956 50.319 1.00 94.88 194 ASN A N 1
ATOM 1463 C CA . ASN A 1 194 ? -27.181 3.025 50.180 1.00 94.88 194 ASN A CA 1
ATOM 1464 C C . ASN A 1 194 ? -25.846 2.499 49.636 1.00 94.88 194 ASN A C 1
ATOM 1466 O O . ASN A 1 194 ? -25.307 3.084 48.701 1.00 94.88 194 ASN A O 1
ATOM 1470 N N . GLY A 1 195 ? -25.352 1.367 50.153 1.00 96.12 195 GLY A N 1
ATOM 1471 C CA . GLY A 1 195 ? -24.138 0.724 49.639 1.00 96.12 195 GLY A CA 1
ATOM 1472 C C . GLY A 1 195 ? -24.257 0.348 48.160 1.00 96.12 195 GLY A C 1
ATOM 1473 O O . GLY A 1 195 ? -23.330 0.575 47.385 1.00 96.12 195 GLY A O 1
ATOM 1474 N N . THR A 1 196 ? -25.433 -0.130 47.743 1.00 95.81 196 THR A N 1
ATOM 1475 C CA . THR A 1 196 ? -25.737 -0.413 46.333 1.00 95.81 196 THR A CA 1
ATOM 1476 C C . THR A 1 196 ? -25.691 0.865 45.492 1.00 95.81 196 THR A C 1
ATOM 1478 O O . THR A 1 196 ? -25.056 0.882 44.444 1.00 95.81 196 THR A O 1
ATOM 1481 N N . ALA A 1 197 ? -26.310 1.960 45.945 1.00 93.88 197 ALA A N 1
ATOM 1482 C CA . ALA A 1 197 ? -26.305 3.230 45.213 1.00 93.88 197 ALA A CA 1
ATOM 1483 C C . ALA A 1 197 ? -24.890 3.818 45.043 1.00 93.88 197 ALA A C 1
ATOM 1485 O O . ALA A 1 197 ? -24.572 4.363 43.980 1.00 93.88 197 ALA A O 1
ATOM 1486 N N . THR A 1 198 ? -24.034 3.683 46.060 1.00 95.25 198 THR A N 1
ATOM 1487 C CA . THR A 1 198 ? -22.620 4.072 45.975 1.00 95.25 198 THR A CA 1
ATOM 1488 C C . THR A 1 198 ? -21.880 3.215 44.953 1.00 95.25 198 THR A C 1
ATOM 1490 O O . THR A 1 198 ? -21.321 3.768 44.011 1.00 95.25 198 THR A O 1
ATOM 1493 N N . ALA A 1 199 ? -21.973 1.884 45.048 1.00 95.75 199 ALA A N 1
ATOM 1494 C CA . ALA A 1 199 ? -21.306 0.976 44.112 1.00 95.75 199 ALA A CA 1
ATOM 1495 C C . ALA A 1 199 ? -21.729 1.213 42.649 1.00 95.75 199 ALA A C 1
ATOM 1497 O O . ALA A 1 199 ? -20.898 1.190 41.745 1.00 95.75 199 ALA A O 1
ATOM 1498 N N . ILE A 1 200 ? -23.012 1.502 42.406 1.00 95.00 200 ILE A N 1
ATOM 1499 C CA . ILE A 1 200 ? -23.513 1.847 41.067 1.00 95.00 200 ILE A CA 1
ATOM 1500 C C . ILE A 1 200 ? -22.917 3.163 40.557 1.00 95.00 200 ILE A C 1
ATOM 1502 O O . ILE A 1 200 ? -22.641 3.285 39.368 1.00 95.00 200 ILE A O 1
ATOM 1506 N N . THR A 1 201 ? -22.673 4.137 41.435 1.00 93.62 201 THR A N 1
ATOM 1507 C CA . THR A 1 201 ? -22.000 5.393 41.061 1.00 93.62 201 THR A CA 1
ATOM 1508 C C . THR A 1 201 ? -20.556 5.153 40.647 1.00 93.62 201 THR A C 1
ATOM 1510 O O . THR A 1 201 ? -20.132 5.676 39.620 1.00 93.62 201 THR A O 1
ATOM 1513 N N . ASP A 1 202 ? -19.835 4.306 41.376 1.00 95.38 202 ASP A N 1
ATOM 1514 C CA . ASP A 1 202 ? -18.457 3.959 41.030 1.00 95.38 202 ASP A CA 1
ATOM 1515 C C . ASP A 1 202 ? -18.383 3.226 39.680 1.00 95.38 202 ASP A C 1
ATOM 1517 O O . ASP A 1 202 ? -17.554 3.559 38.831 1.00 95.38 202 ASP A O 1
ATOM 1521 N N . ILE A 1 203 ? -19.303 2.285 39.429 1.00 95.06 203 ILE A N 1
ATOM 1522 C CA . ILE A 1 203 ? -19.406 1.596 38.133 1.00 95.06 203 ILE A CA 1
ATOM 1523 C C . ILE A 1 203 ? -19.748 2.587 37.012 1.00 95.06 203 ILE A C 1
ATOM 1525 O O . ILE A 1 203 ? -19.169 2.503 35.931 1.00 95.06 203 ILE A O 1
ATOM 1529 N N . GLN A 1 204 ? -20.651 3.540 37.251 1.00 94.81 204 GLN A N 1
ATOM 1530 C CA . GLN A 1 204 ? -21.037 4.542 36.254 1.00 94.81 204 GLN A CA 1
ATOM 1531 C C . GLN A 1 204 ? -19.846 5.425 35.855 1.00 94.81 204 GLN A C 1
ATOM 1533 O O . GLN A 1 204 ? -19.589 5.581 34.662 1.00 94.81 204 GLN A O 1
ATOM 1538 N N . ASN A 1 205 ? -19.039 5.870 36.824 1.00 94.88 205 ASN A N 1
ATOM 1539 C CA . ASN A 1 205 ? -17.790 6.591 36.557 1.00 94.88 205 ASN A CA 1
ATOM 1540 C C . ASN A 1 205 ? -16.812 5.751 35.711 1.00 94.88 205 ASN A C 1
ATOM 1542 O O . ASN A 1 205 ? -16.188 6.260 34.779 1.00 94.88 205 ASN A O 1
ATOM 1546 N N . GLN A 1 206 ? -16.697 4.447 35.990 1.00 94.94 206 GLN A N 1
ATOM 1547 C CA . GLN A 1 206 ? -15.834 3.545 35.221 1.00 94.94 206 GLN A CA 1
ATOM 1548 C C . GLN A 1 206 ? -16.330 3.346 33.778 1.00 94.94 206 GLN A C 1
ATOM 1550 O O . GLN A 1 206 ? -15.528 3.268 32.841 1.00 94.94 206 GLN A O 1
ATOM 1555 N N . VAL A 1 207 ? -17.649 3.277 33.579 1.00 94.44 207 VAL A N 1
ATOM 1556 C CA . VAL A 1 207 ? -18.271 3.185 32.250 1.00 94.44 207 VAL A CA 1
ATOM 1557 C C . VAL A 1 207 ? -18.034 4.469 31.458 1.00 94.44 207 VAL A C 1
ATOM 1559 O O . VAL A 1 207 ? -17.643 4.394 30.295 1.00 94.44 207 VAL A O 1
ATOM 1562 N N . GLU A 1 208 ? -18.197 5.639 32.075 1.00 93.81 208 GLU A N 1
ATOM 1563 C CA . GLU A 1 208 ? -17.917 6.934 31.440 1.00 93.81 208 GLU A CA 1
ATOM 1564 C C . GLU A 1 208 ? -16.446 7.067 31.030 1.00 93.81 208 GLU A C 1
ATOM 1566 O O . GLU A 1 208 ? -16.153 7.464 29.898 1.00 93.81 208 GLU A O 1
ATOM 1571 N N . ALA A 1 209 ? -15.519 6.655 31.901 1.00 94.88 209 ALA A N 1
ATOM 1572 C CA . ALA A 1 209 ? -14.095 6.606 31.582 1.00 94.88 209 ALA A CA 1
ATOM 1573 C C . ALA A 1 209 ? -13.810 5.665 30.398 1.00 94.88 209 ALA A C 1
ATOM 1575 O O . ALA A 1 209 ? -13.080 6.026 29.475 1.00 94.88 209 ALA A O 1
ATOM 1576 N N . THR A 1 210 ? -14.441 4.488 30.371 1.00 92.75 210 THR A N 1
ATOM 1577 C CA . THR A 1 210 ? -14.301 3.526 29.265 1.00 92.75 210 THR A CA 1
ATOM 1578 C C . THR A 1 210 ? -14.822 4.107 27.948 1.00 92.75 210 THR A C 1
ATOM 1580 O O . THR A 1 210 ? -14.172 3.977 26.910 1.00 92.75 210 THR A O 1
ATOM 1583 N N . GLN A 1 211 ? -15.959 4.806 27.973 1.00 91.94 211 GLN A N 1
ATOM 1584 C CA . GLN A 1 211 ? -16.506 5.486 26.796 1.00 91.94 211 GLN A CA 1
ATOM 1585 C C . GLN A 1 211 ? -15.603 6.622 26.303 1.00 91.94 211 GLN A C 1
ATOM 1587 O O . GLN A 1 211 ? -15.475 6.809 25.094 1.00 91.94 211 GLN A O 1
ATOM 1592 N N . ALA A 1 212 ? -14.983 7.383 27.211 1.00 94.06 212 ALA A N 1
ATOM 1593 C CA . ALA A 1 212 ? -14.030 8.429 26.847 1.00 94.06 212 ALA A CA 1
ATOM 1594 C C . ALA A 1 212 ? -12.813 7.841 26.122 1.00 94.06 212 ALA A C 1
ATOM 1596 O O . ALA A 1 212 ? -12.538 8.237 24.993 1.00 94.06 212 ALA A O 1
ATOM 1597 N N . VAL A 1 213 ? -12.187 6.810 26.699 1.00 94.44 213 VAL A N 1
ATOM 1598 C CA . VAL A 1 213 ? -11.059 6.105 26.069 1.00 94.44 213 VAL A CA 1
ATOM 1599 C C . VAL A 1 213 ? -11.457 5.511 24.715 1.00 94.44 213 VAL A C 1
ATOM 1601 O O . VAL A 1 213 ? -10.702 5.604 23.756 1.00 94.44 213 VAL A O 1
ATOM 1604 N N . THR A 1 214 ? -12.663 4.949 24.600 1.00 92.12 214 THR A N 1
ATOM 1605 C CA . THR A 1 214 ? -13.188 4.411 23.332 1.00 92.12 214 THR A CA 1
ATOM 1606 C C . THR A 1 214 ? -13.241 5.493 22.245 1.00 92.12 214 THR A C 1
ATOM 1608 O O . THR A 1 214 ? -12.81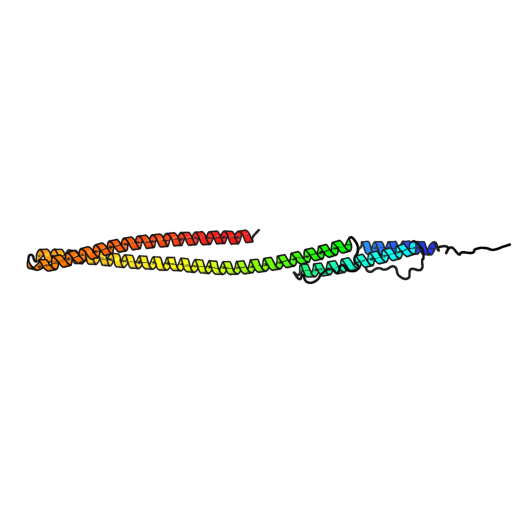3 5.246 21.120 1.00 92.12 214 THR A O 1
ATOM 1611 N N . ARG A 1 215 ? -13.704 6.710 22.570 1.00 91.62 215 ARG A N 1
ATOM 1612 C CA . ARG A 1 215 ? -13.719 7.842 21.622 1.00 91.62 215 ARG A CA 1
ATOM 1613 C C . ARG A 1 215 ? -12.311 8.277 21.217 1.00 91.62 215 ARG A C 1
ATOM 1615 O O . ARG A 1 215 ? -12.072 8.512 20.035 1.00 91.62 215 ARG A O 1
ATOM 1622 N N . ASP A 1 216 ? -11.385 8.336 22.170 1.00 94.06 216 ASP A N 1
ATOM 1623 C CA . ASP A 1 216 ? -9.991 8.696 21.892 1.00 94.06 216 ASP A CA 1
ATOM 1624 C C . ASP A 1 216 ? -9.312 7.664 20.980 1.00 94.06 216 ASP A C 1
ATOM 1626 O O . ASP A 1 216 ? -8.539 8.026 20.090 1.00 94.06 216 ASP A O 1
ATOM 1630 N N . VAL A 1 217 ? -9.638 6.378 21.156 1.00 92.62 217 VAL A N 1
ATOM 1631 C CA . VAL A 1 217 ? -9.164 5.289 20.294 1.00 92.62 217 VAL A CA 1
ATOM 1632 C C . VAL A 1 217 ? -9.688 5.445 18.867 1.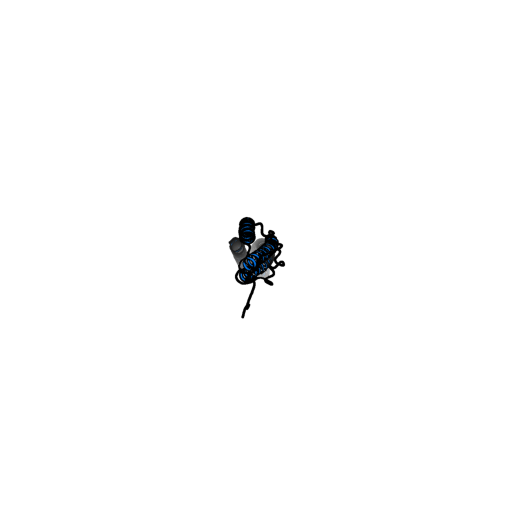00 92.62 217 VAL A C 1
ATOM 1634 O O . VAL A 1 217 ? -8.887 5.336 17.943 1.00 92.62 217 VAL A O 1
ATOM 1637 N N . ILE A 1 218 ? -10.974 5.761 18.665 1.00 90.94 218 ILE A N 1
ATOM 1638 C CA . ILE A 1 218 ? -11.528 6.025 17.320 1.00 90.94 218 ILE A CA 1
ATOM 1639 C C . ILE A 1 218 ? -10.756 7.165 16.645 1.00 90.94 218 ILE A C 1
ATOM 1641 O O . ILE A 1 218 ? -10.234 6.987 15.548 1.00 90.94 218 ILE A O 1
ATOM 1645 N N . ALA A 1 219 ? -10.585 8.296 17.333 1.00 91.62 219 ALA A N 1
ATOM 1646 C CA . ALA A 1 219 ? -9.865 9.445 16.785 1.00 91.62 219 ALA A CA 1
ATOM 1647 C C . ALA A 1 219 ? -8.375 9.149 16.509 1.00 91.62 219 ALA A C 1
ATOM 1649 O O . ALA A 1 219 ? -7.762 9.726 15.608 1.00 91.62 219 ALA A O 1
ATOM 1650 N N . ALA A 1 220 ? -7.738 8.277 17.296 1.00 91.88 220 ALA A N 1
ATOM 1651 C CA . ALA A 1 220 ? -6.372 7.829 17.032 1.00 91.88 220 ALA A CA 1
ATOM 1652 C C . ALA A 1 220 ? -6.298 6.926 15.795 1.00 91.88 220 ALA A C 1
ATOM 1654 O O . ALA A 1 220 ? -5.419 7.117 14.956 1.00 91.88 220 ALA A O 1
ATOM 1655 N N . ILE A 1 221 ? -7.237 5.988 15.674 1.00 88.88 221 ILE A N 1
ATOM 1656 C CA . ILE A 1 221 ? -7.380 5.086 14.534 1.00 88.88 221 ILE A CA 1
ATOM 1657 C C . ILE A 1 221 ? -7.576 5.910 13.247 1.00 88.88 221 ILE A C 1
ATOM 1659 O O . ILE A 1 221 ? -6.801 5.752 12.305 1.00 88.88 221 ILE A O 1
ATOM 1663 N N . GLU A 1 222 ? -8.498 6.876 13.231 1.00 89.81 222 GLU A N 1
ATOM 1664 C CA . GLU A 1 222 ? -8.744 7.758 12.077 1.00 89.81 222 GLU A CA 1
ATOM 1665 C C . GLU A 1 222 ? -7.499 8.550 11.639 1.00 89.81 222 GLU A C 1
ATOM 1667 O O . GLU A 1 222 ? -7.168 8.575 10.453 1.00 89.81 222 GLU A O 1
ATOM 1672 N N . ARG A 1 223 ? -6.739 9.127 12.580 1.00 90.62 223 ARG A N 1
ATOM 1673 C CA . ARG A 1 223 ? -5.487 9.845 12.259 1.00 90.62 223 ARG A CA 1
ATOM 1674 C C . ARG A 1 223 ? -4.413 8.937 11.657 1.00 90.62 223 ARG A C 1
ATOM 1676 O O . ARG A 1 223 ? -3.682 9.348 10.751 1.00 90.62 223 ARG A O 1
ATOM 1683 N N . ILE A 1 224 ? -4.293 7.705 12.161 1.00 87.06 224 ILE A N 1
ATOM 1684 C CA . ILE A 1 224 ? -3.370 6.710 11.595 1.00 87.06 224 ILE A CA 1
ATOM 1685 C C . ILE A 1 224 ? -3.765 6.424 10.144 1.00 87.06 224 ILE A C 1
ATOM 1687 O O . ILE A 1 224 ? -2.905 6.386 9.264 1.00 87.06 224 ILE A O 1
ATOM 1691 N N . TRP A 1 225 ? -5.063 6.296 9.877 1.00 86.44 225 TRP A N 1
ATOM 1692 C CA . TRP A 1 225 ? -5.573 6.032 8.539 1.00 86.44 225 TRP A CA 1
ATOM 1693 C C . TRP A 1 225 ? -5.331 7.174 7.552 1.00 86.44 225 TRP A C 1
ATOM 1695 O O . TRP A 1 225 ? -4.905 6.936 6.420 1.00 86.44 225 TRP A O 1
ATOM 1705 N N . GLU A 1 226 ? -5.523 8.422 7.982 1.00 87.56 226 GLU A N 1
ATOM 1706 C CA . GLU A 1 226 ? -5.176 9.593 7.170 1.00 87.56 226 GLU A CA 1
ATOM 1707 C C . GLU A 1 226 ? -3.695 9.597 6.778 1.00 87.56 226 GLU A C 1
ATOM 1709 O O . GLU A 1 226 ? -3.363 9.854 5.619 1.00 87.56 226 GLU A O 1
ATOM 1714 N N . THR A 1 227 ? -2.809 9.240 7.712 1.00 85.81 227 THR A N 1
ATOM 1715 C CA . THR A 1 227 ? -1.361 9.167 7.461 1.00 85.81 227 THR A CA 1
ATOM 1716 C C . THR A 1 227 ? -1.033 8.103 6.410 1.00 85.81 227 THR A C 1
ATOM 1718 O O . THR A 1 227 ? -0.355 8.394 5.425 1.00 85.81 227 THR A O 1
ATOM 1721 N N . VAL A 1 228 ? -1.589 6.894 6.556 1.00 82.19 228 VAL A N 1
ATOM 1722 C CA . VAL A 1 228 ? -1.407 5.788 5.595 1.00 82.19 228 VAL A CA 1
ATOM 1723 C C . VAL A 1 228 ? -1.922 6.166 4.201 1.00 82.19 228 VAL A C 1
ATOM 1725 O O . VAL A 1 228 ? -1.311 5.828 3.181 1.00 82.19 228 VAL A O 1
ATOM 1728 N N . ARG A 1 229 ? -3.032 6.908 4.131 1.00 80.19 229 ARG A N 1
ATOM 1729 C CA . ARG A 1 229 ? -3.597 7.390 2.867 1.00 80.19 229 ARG A CA 1
ATOM 1730 C C . ARG A 1 229 ? -2.733 8.475 2.219 1.00 80.19 229 ARG A C 1
ATOM 1732 O O . ARG A 1 229 ? -2.600 8.473 0.997 1.00 80.19 229 ARG A O 1
ATOM 1739 N N . HIS A 1 230 ? -2.148 9.373 3.010 1.00 75.25 230 HIS A N 1
ATOM 1740 C CA . HIS A 1 230 ? -1.333 10.484 2.517 1.00 75.25 230 HIS A CA 1
ATOM 1741 C C . HIS A 1 230 ? 0.049 10.034 2.017 1.00 75.25 230 HIS A C 1
ATOM 1743 O O . HIS A 1 230 ? 0.489 10.489 0.963 1.00 75.25 230 HIS A O 1
ATOM 1749 N N . GLU A 1 231 ? 0.713 9.094 2.698 1.00 61.19 231 GLU A N 1
ATOM 1750 C CA . GLU A 1 231 ? 1.985 8.509 2.227 1.00 61.19 231 GLU A CA 1
ATOM 1751 C C . GLU A 1 231 ? 1.844 7.737 0.903 1.00 61.19 231 GLU A C 1
ATOM 1753 O O . GLU A 1 231 ? 2.831 7.463 0.231 1.00 61.19 231 GLU A O 1
ATOM 1758 N N . SER A 1 232 ? 0.614 7.413 0.498 1.00 51.91 232 SER A N 1
ATOM 1759 C CA . SER A 1 232 ? 0.319 6.673 -0.731 1.00 51.91 232 SER A CA 1
ATOM 1760 C C . SER A 1 232 ? 0.065 7.565 -1.960 1.00 51.91 232 SER A C 1
ATOM 1762 O O . SER A 1 232 ? -0.181 7.033 -3.043 1.00 51.91 232 SER A O 1
ATOM 1764 N N . GLY A 1 233 ? 0.030 8.895 -1.797 1.00 48.41 233 GLY A N 1
ATOM 1765 C CA . GLY A 1 233 ? -0.317 9.860 -2.852 1.00 48.41 233 GLY A CA 1
ATOM 1766 C C . GLY A 1 233 ? 0.840 10.721 -3.377 1.00 48.41 233 GLY A C 1
ATOM 1767 O O . GLY A 1 233 ? 0.599 11.548 -4.257 1.00 48.41 233 GLY A O 1
ATOM 1768 N N . ALA A 1 234 ? 2.055 10.547 -2.848 1.00 38.38 234 ALA A N 1
ATOM 1769 C CA . ALA A 1 234 ? 3.285 11.234 -3.260 1.00 38.38 234 ALA A CA 1
ATOM 1770 C C . ALA A 1 234 ? 4.287 10.236 -3.857 1.00 38.38 234 ALA A C 1
ATOM 1772 O O . ALA A 1 234 ? 5.016 10.634 -4.792 1.00 38.38 234 ALA A O 1
#

Secondary structure (DSSP, 8-state):
-------------HHHHHHHHHHHHHHHHHHTTT-------S----HHHHHHHHHHHHHHHHHHHHHHHHHHHHHHHHTT--------TT--HHHHHHHHHHHHHHHHHHHHHHHHHHHHHHHHHHHHHHHHHHHHHHHHHHHHHHHHHHHHHHHHHHHHHHHHHHHHHHHHHHTGGGGHHHHHHHHHHHHHHHHHHHHHHHHHHHHHHHHHHHHHHHHHHHHHHHHHHHTT--

Sequence (234 aa):
MLTETADPTLELDPAAQTRWIRRAAEVCRAAARGDLEQRLLHIDTQGDIGALLHAINHLLDMNDAFVREATASLEYASQAKFFRRVLPEGMLGSFRRAARSINSATQTMDEKTQALREAERRRAALEGEFQAALALVEGLGAASKKIGEVMDVIRSIAKQTNLLALNASIEAARAGDAGRGFAVVAGEVKTLANGTATAITDIQNQVEATQAVTRDVIAAIERIWETVRHESGA

pLDDT: mean 89.74, std 12.4, range [37.69, 97.62]